Protein AF-0000000070378468 (afdb_homodimer)

Sequence (344 aa):
MINTALKLGSIEIPQQMIFWTKSNICAIIPCVQLVPGHVLIIPKRNVSYFNDLELQEVFDIGLLTRFLTKGLEKFYTATSSTVYIHNYNPNDSESLQQVYVHIIPRKPADFQNNDDIYKKLEEYDAEFTKKFKWGFTQANSSLNGVLEIEANECKKYATFLETFQREEAEKSMINTALKLGSIEIPQQMIFWTKSNICAIIPCVQLVPGHVLIIPKRNVSYFNDLELQEVFDIGLLTRFLTKGLEKFYTATSSTVYIHNYNPNDSESLQQVYVHIIPRKPADFQNNDDIYKKLEEYDAEFTKKFKWGFTQANSSLNGVLEIEANECKKYATFLETFQREEAEKS

Solvent-accessible surface area (backbone atoms only — not comparable to full-atom values): 18436 Å² total; per-residue (Å²): 124,90,77,73,68,45,46,61,38,92,42,75,52,60,67,41,32,48,42,44,80,54,102,53,37,32,30,30,56,54,97,65,56,93,43,82,74,27,31,35,41,35,45,57,64,86,38,37,40,65,61,70,53,49,73,66,44,38,43,51,49,38,52,48,49,32,51,47,54,50,51,45,17,62,74,67,68,28,77,35,51,49,39,38,44,44,42,30,40,89,89,39,92,54,43,44,57,25,30,35,32,41,41,33,42,34,47,92,76,72,40,97,47,76,62,51,56,42,50,49,59,71,44,35,45,47,51,40,53,53,51,44,45,63,54,66,66,41,89,53,83,56,34,62,57,52,43,48,53,40,29,51,52,24,49,53,51,34,53,50,48,54,52,50,51,54,54,52,62,72,73,107,126,89,78,72,69,45,46,61,37,94,42,73,52,60,67,40,33,48,44,44,76,54,100,51,36,33,31,30,55,53,96,66,56,92,42,83,74,27,30,35,40,34,44,58,63,86,39,37,38,65,62,70,53,51,72,66,44,40,42,51,49,38,52,48,48,32,50,46,54,49,50,46,16,62,74,67,67,28,77,35,51,48,39,39,46,44,42,29,40,91,90,38,93,54,45,44,56,24,30,36,32,41,41,33,40,32,47,90,76,74,39,96,48,75,64,50,56,43,52,49,59,71,44,36,44,48,51,39,52,51,51,43,45,61,53,65,64,41,89,53,83,58,34,60,56,52,43,47,53,40,31,51,52,23,49,53,51,35,54,51,49,53,54,48,51,53,54,53,60,71,74,108

Foldseek 3Di:
DCPDFADFFPDGDDPLQWQDDDDFKTKGNAPDALFPLKIKIFGSDFAQDPVPDDPVRVVVQVVVLVLSQVLSCVVVVAPGWDKDWDGADPVDPLGTRGIMIIIGGHHPPRDVDPCVVVVCVVCVSVVRVVSCCVQAVDPDPCNVVVSVVSNVVSNVSNVSSVVVVVVVVVVD/DCPDFADFFPDGDDPLQWQDDDDFKTKGNAPDALFPLKIKIFGSDFAQAPVPDDPVRVVVQVVVLVLSQVLSCVVVVAPGWDKDWDGADPVDPLGTRGIMIIIGGHHPPRDVDPCVVVVCVVCVSVVRVVSCCVQAVPPPPCNVVVSVVSNVVSNVSNVSSVVVVVVVVVVD

pLDDT: mean 89.04, std 12.01, range [30.25, 98.62]

Nearest PDB structures (foldseek):
  7p8p-assembly1_D  TM=8.901E-01  e=1.166E-11  Homo sapiens
  2fit-assembly1_A-2  TM=7.933E-01  e=9.289E-11  Homo sapiens
  6fit-assembly1_A-2  TM=8.161E-01  e=2.321E-10  Homo sapiens
  3fit-assembly1_A-2  TM=7.868E-01  e=2.467E-10  Homo sapiens
  1fit-assembly1_A  TM=7.816E-01  e=2.963E-10  Homo sapiens

Radius of gyration: 20.53 Å; Cα contacts (8 Å, |Δi|>4): 546; chains: 2; bounding box: 44×68×53 Å

Secondary structure (DSSP, 8-state):
------EETTEEPPGGGEEEEETTEEEE--S--SSTT-EEEEESS--S-GGGS-HHHHHHHHHHHHHHHHHHHHHHT-SEEEEEEE---TT-TTS-SS-EEEEEEE-TTSSSSTTHHHHHHHTHHHHHHHHHIIIIISS-TTHHHHHHHHHHHHHHHHHHHHHHHHHHHHH-/------EETTEEPPGGGEEEEETTEEEE--S--SSTT-EEEEESS--S-GGGS-HHHHHHHHHHHHHHHHHHHHHHT-SEEEEEEE---TT-TTS-SS-EEEEEEE-TTSSSSTTHHHHHHHTHHHHHHHHHIIIIIS--TTHHHHHHHHHHHHHHHHHHHHHHHHHHHHH-

Organism: Tetrahymena thermophila (strain SB210) (NCBI:txid312017)

Structure (mmCIF, N/CA/C/O backbone):
data_AF-0000000070378468-model_v1
#
loop_
_entity.id
_entity.type
_entity.pd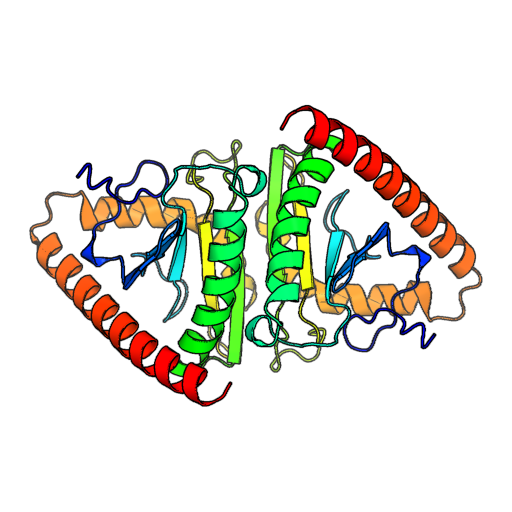bx_description
1 polymer "Bis(5'-adenosyl)-triphosphatase"
#
loop_
_atom_site.group_PDB
_atom_site.id
_atom_site.type_symbol
_atom_site.label_atom_id
_atom_site.label_alt_id
_atom_site.label_comp_id
_atom_site.label_asym_id
_atom_site.label_entity_id
_atom_site.label_seq_id
_atom_site.pdbx_PDB_ins_code
_atom_site.Cartn_x
_atom_site.Cartn_y
_atom_site.Cartn_z
_atom_site.occupancy
_atom_site.B_iso_or_equiv
_atom_site.auth_seq_id
_atom_site.auth_comp_id
_atom_site.auth_asym_id
_atom_site.auth_atom_id
_atom_site.pdbx_PDB_model_num
ATOM 1 N N . MET A 1 1 ? 3.82 -17.078 -29.812 1 30.36 1 MET A N 1
ATOM 2 C CA . MET A 1 1 ? 3.381 -16.016 -28.922 1 30.36 1 MET A CA 1
ATOM 3 C C . MET A 1 1 ? 4.039 -16.141 -27.562 1 30.36 1 MET A C 1
ATOM 5 O O . MET A 1 1 ? 3.904 -17.172 -26.891 1 30.36 1 MET A O 1
ATOM 9 N N . ILE A 1 2 ? 5.168 -15.719 -27.297 1 40.78 2 ILE A N 1
ATOM 10 C CA . ILE A 1 2 ? 6.059 -16.141 -26.234 1 40.78 2 ILE A CA 1
ATOM 11 C C . ILE A 1 2 ? 5.336 -16.047 -24.891 1 40.78 2 ILE A C 1
ATOM 13 O O . ILE A 1 2 ? 4.91 -14.961 -24.484 1 40.78 2 ILE A O 1
ATOM 17 N N . ASN A 1 3 ? 4.391 -16.906 -24.484 1 46.88 3 ASN A N 1
ATOM 18 C CA . ASN A 1 3 ? 3.494 -17.125 -23.359 1 46.88 3 ASN A CA 1
ATOM 19 C C . ASN A 1 3 ? 4.23 -17.016 -22.031 1 46.88 3 ASN A C 1
ATOM 21 O O . ASN A 1 3 ? 4.824 -17.984 -21.562 1 46.88 3 ASN A O 1
ATOM 25 N N . THR A 1 4 ? 4.926 -15.852 -21.766 1 63.03 4 THR A N 1
ATOM 26 C CA . THR A 1 4 ? 5.82 -15.836 -20.609 1 63.03 4 THR A CA 1
ATOM 27 C C . THR A 1 4 ? 5.031 -15.992 -19.312 1 63.03 4 THR A C 1
ATOM 29 O O . THR A 1 4 ? 4.02 -15.312 -19.109 1 63.03 4 THR A O 1
ATOM 32 N N . ALA A 1 5 ? 5.234 -17.109 -18.734 1 85 5 ALA A N 1
ATOM 33 C CA . ALA A 1 5 ? 4.668 -17.484 -17.438 1 85 5 ALA A CA 1
ATOM 34 C C . ALA A 1 5 ? 4.844 -16.359 -16.422 1 85 5 ALA A C 1
ATOM 36 O O . ALA A 1 5 ? 5.852 -15.648 -16.438 1 85 5 ALA A O 1
ATOM 37 N N . LEU A 1 6 ? 3.799 -16.016 -15.773 1 94.81 6 LEU A N 1
ATOM 38 C CA . LEU A 1 6 ? 3.9 -15.039 -14.695 1 94.81 6 LEU A CA 1
ATOM 39 C C . LEU A 1 6 ? 4.879 -15.516 -13.625 1 94.81 6 LEU A C 1
ATOM 41 O O . LEU A 1 6 ? 4.844 -16.688 -13.219 1 94.81 6 LEU A O 1
ATOM 45 N N . LYS A 1 7 ? 5.73 -14.609 -13.297 1 95.81 7 LYS A N 1
ATOM 46 C CA . LYS A 1 7 ? 6.699 -14.961 -12.266 1 95.81 7 LYS A CA 1
ATOM 47 C C . LYS A 1 7 ? 6.551 -14.07 -11.039 1 95.81 7 LYS A C 1
ATOM 49 O O . LYS A 1 7 ? 6.285 -12.875 -11.164 1 95.81 7 LYS A O 1
ATOM 54 N N . LEU A 1 8 ? 6.707 -14.602 -9.875 1 96.94 8 LEU A N 1
ATOM 55 C CA . LEU A 1 8 ? 6.898 -13.922 -8.602 1 96.94 8 LEU A CA 1
ATOM 56 C C . LEU A 1 8 ? 8.281 -14.211 -8.031 1 96.94 8 LEU A C 1
ATOM 58 O O . LEU A 1 8 ? 8.484 -15.227 -7.359 1 96.94 8 LEU A O 1
ATOM 62 N N . GLY A 1 9 ? 9.133 -13.25 -8.289 1 95.12 9 GLY A N 1
ATOM 63 C CA . GLY A 1 9 ? 10.539 -13.586 -8.109 1 95.12 9 GLY A CA 1
ATOM 64 C C . GLY A 1 9 ? 11.016 -14.664 -9.062 1 95.12 9 GLY A C 1
ATOM 65 O O . GLY A 1 9 ? 10.852 -14.555 -10.273 1 95.12 9 GLY A O 1
ATOM 66 N N . SER A 1 10 ? 11.586 -15.758 -8.508 1 93.25 10 SER A N 1
ATOM 67 C CA . SER A 1 10 ? 12.078 -16.875 -9.32 1 93.25 10 SER A CA 1
ATOM 68 C C . SER A 1 10 ? 11.016 -17.953 -9.484 1 93.25 10 SER A C 1
ATOM 70 O O . SER A 1 10 ? 11.242 -18.953 -10.148 1 93.25 10 SER A O 1
ATOM 72 N N . ILE A 1 11 ? 9.852 -17.719 -8.953 1 94.38 11 ILE A N 1
ATOM 73 C CA . ILE A 1 11 ? 8.797 -18.719 -8.953 1 94.38 11 ILE A CA 1
ATOM 74 C C . ILE A 1 11 ? 7.867 -18.5 -10.141 1 94.38 11 ILE A C 1
ATOM 76 O O . ILE A 1 11 ? 7.344 -17.406 -10.328 1 94.38 11 ILE A O 1
ATOM 80 N N . GLU A 1 12 ? 7.68 -19.5 -10.836 1 94.06 12 GLU A N 1
ATOM 81 C CA . GLU A 1 12 ? 6.684 -19.453 -11.898 1 94.06 12 GLU A CA 1
ATOM 82 C C . GLU A 1 12 ? 5.285 -19.75 -11.359 1 94.06 12 GLU A C 1
ATOM 84 O O . GLU A 1 12 ? 5.047 -20.812 -10.789 1 94.06 12 GLU A O 1
ATOM 89 N N . ILE A 1 13 ? 4.391 -18.859 -11.562 1 94.62 13 ILE A N 1
ATOM 90 C CA . ILE A 1 13 ? 3.045 -18.953 -11.008 1 94.62 13 ILE A CA 1
ATOM 91 C C . ILE A 1 13 ? 2.156 -19.75 -11.969 1 94.62 13 ILE A C 1
ATOM 93 O O . ILE A 1 13 ? 2.018 -19.391 -13.141 1 94.62 13 ILE A O 1
ATOM 97 N N . PRO A 1 14 ? 1.559 -20.828 -11.508 1 92.06 14 PRO A N 1
ATOM 98 C CA . PRO A 1 14 ? 0.633 -21.578 -12.352 1 92.06 14 PRO A CA 1
ATOM 99 C C . PRO A 1 14 ? -0.556 -20.75 -12.82 1 92.06 14 PRO A C 1
ATOM 101 O O . PRO A 1 14 ? -1.062 -19.906 -12.07 1 92.06 14 PRO A O 1
ATOM 104 N N . GLN A 1 15 ? -0.988 -21.062 -13.984 1 92.25 15 GLN A N 1
ATOM 105 C CA . GLN A 1 15 ? -2.109 -20.328 -14.57 1 92.25 15 GLN A CA 1
ATOM 106 C C . GLN A 1 15 ? -3.363 -20.469 -13.711 1 92.25 15 GLN A C 1
ATOM 108 O O . GLN A 1 15 ? -4.172 -19.547 -13.641 1 92.25 15 GLN A O 1
ATOM 113 N N . GLN A 1 16 ? -3.523 -21.562 -13.047 1 91.44 16 GLN A N 1
ATOM 114 C CA . GLN A 1 16 ? -4.699 -21.875 -12.242 1 91.44 16 GLN A CA 1
ATOM 115 C C . GLN A 1 16 ? -4.828 -20.922 -11.062 1 91.44 16 GLN A C 1
ATOM 117 O O . GLN A 1 16 ? -5.887 -20.828 -10.445 1 91.44 16 GLN A O 1
ATOM 122 N N . MET A 1 17 ? -3.756 -20.203 -10.75 1 94.12 17 MET A N 1
ATOM 123 C CA . MET A 1 17 ? -3.768 -19.281 -9.625 1 94.12 17 MET A CA 1
ATOM 124 C C . MET A 1 17 ? -4.09 -17.859 -10.086 1 94.12 17 MET A C 1
ATOM 126 O O . MET A 1 17 ? -4.238 -16.953 -9.273 1 94.12 17 MET A O 1
ATOM 130 N N . ILE A 1 18 ? -4.203 -17.672 -11.391 1 96.19 18 ILE A N 1
ATOM 131 C CA . ILE A 1 18 ? -4.402 -16.344 -11.969 1 96.19 18 ILE A CA 1
ATOM 132 C C . ILE A 1 18 ? -5.883 -16.141 -12.289 1 96.19 18 ILE A C 1
ATOM 134 O O . ILE A 1 18 ? -6.469 -16.906 -13.062 1 96.19 18 ILE A O 1
ATOM 138 N N . PHE A 1 19 ? -6.484 -15.102 -11.734 1 96.5 19 PHE A N 1
ATOM 139 C CA . PHE A 1 19 ? -7.906 -14.906 -11.992 1 96.5 19 PHE A CA 1
ATOM 140 C C . PHE A 1 19 ? -8.141 -13.625 -12.781 1 96.5 19 PHE A C 1
ATOM 142 O O . PHE A 1 19 ? -9.258 -13.352 -13.211 1 96.5 19 PHE A O 1
ATOM 149 N N . TRP A 1 20 ? -7.133 -12.82 -12.961 1 94.75 20 TRP A N 1
ATOM 150 C CA . TRP A 1 20 ? -7.219 -11.57 -13.703 1 94.75 20 TRP A CA 1
ATOM 151 C C . TRP A 1 20 ? -5.922 -11.289 -14.453 1 94.75 20 TRP A C 1
ATOM 153 O O . TRP A 1 20 ? -4.832 -11.391 -13.883 1 94.75 20 TRP A O 1
ATOM 163 N N . THR A 1 21 ? -6.004 -11.016 -15.711 1 93.12 21 THR A N 1
ATOM 164 C CA . THR A 1 21 ? -4.863 -10.641 -16.531 1 93.12 21 THR A CA 1
ATOM 165 C C . THR A 1 21 ? -5.238 -9.508 -17.484 1 93.12 21 THR A C 1
ATOM 167 O O . THR A 1 21 ? -6.199 -9.625 -18.25 1 93.12 21 THR A O 1
ATOM 170 N N . LYS A 1 22 ? -4.535 -8.383 -17.266 1 84.88 22 LYS A N 1
ATOM 171 C CA . LYS A 1 22 ? -4.723 -7.281 -18.203 1 84.88 22 LYS A CA 1
ATOM 172 C C . LYS A 1 22 ? -3.396 -6.59 -18.5 1 84.88 22 LYS A C 1
ATOM 174 O O . LYS A 1 22 ? -2.709 -6.125 -17.594 1 84.88 22 LYS A O 1
ATOM 179 N N . SER A 1 23 ? -3.125 -6.379 -19.766 1 87.44 23 SER A N 1
ATOM 180 C CA . SER A 1 23 ? -2.01 -5.668 -20.391 1 87.44 23 SER A CA 1
ATOM 181 C C . SER A 1 23 ? -0.716 -5.891 -19.609 1 87.44 23 SER A C 1
ATOM 183 O O . SER A 1 23 ? 0.098 -6.738 -19.984 1 87.44 23 SER A O 1
ATOM 185 N N . ASN A 1 24 ? -0.496 -5.176 -18.375 1 95.12 24 ASN A N 1
ATOM 186 C CA . ASN A 1 24 ? 0.841 -5.152 -17.797 1 95.12 24 ASN A CA 1
A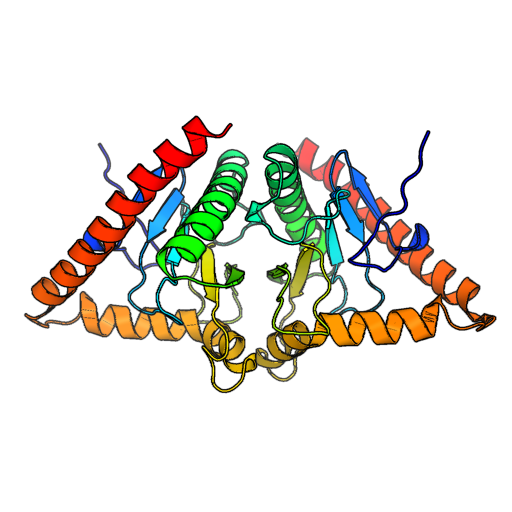TOM 187 C C . ASN A 1 24 ? 0.871 -5.84 -16.438 1 95.12 24 ASN A C 1
ATOM 189 O O . ASN A 1 24 ? 1.938 -6.016 -15.844 1 95.12 24 ASN A O 1
ATOM 193 N N . ILE A 1 25 ? -0.34 -6.328 -15.914 1 97.19 25 ILE A N 1
ATOM 194 C CA . ILE A 1 25 ? -0.369 -6.863 -14.555 1 97.19 25 ILE A CA 1
ATOM 195 C C . ILE A 1 25 ? -1.284 -8.086 -14.5 1 97.19 25 ILE A C 1
ATOM 197 O O . ILE A 1 25 ? -2.1 -8.297 -15.406 1 97.19 25 ILE A O 1
ATOM 201 N N . CYS A 1 26 ? -1.125 -8.898 -13.5 1 97.88 26 CYS A N 1
ATOM 202 C CA . CYS A 1 26 ? -1.981 -10.031 -13.172 1 97.88 26 CYS A CA 1
ATOM 203 C C . CYS A 1 26 ? -2.402 -9.984 -11.703 1 97.88 26 CYS A C 1
ATOM 205 O O . CYS A 1 26 ? -1.763 -9.32 -10.891 1 97.88 26 CYS A O 1
ATOM 207 N N . ALA A 1 27 ? -3.525 -10.617 -11.438 1 98.12 27 ALA A N 1
ATOM 208 C CA . ALA A 1 27 ? -3.945 -10.859 -10.062 1 98.12 27 ALA A CA 1
ATOM 209 C C . ALA A 1 27 ? -4.102 -12.352 -9.789 1 98.12 27 ALA A C 1
ATOM 211 O O . ALA A 1 27 ? -4.617 -13.086 -10.633 1 98.12 27 ALA A O 1
ATOM 212 N N . ILE A 1 28 ? -3.584 -12.734 -8.617 1 97.81 28 ILE A N 1
ATOM 213 C CA . ILE A 1 28 ? -3.615 -14.164 -8.312 1 97.81 28 ILE A CA 1
ATOM 214 C C . ILE A 1 28 ? -4.242 -14.383 -6.934 1 97.81 28 ILE A C 1
ATOM 216 O O . ILE A 1 28 ? -4.258 -13.477 -6.102 1 97.81 28 ILE A O 1
ATOM 220 N N . ILE A 1 29 ? -4.809 -15.531 -6.754 1 96.88 29 ILE A N 1
ATOM 221 C CA . ILE A 1 29 ? -5.055 -16.078 -5.422 1 96.88 29 ILE A CA 1
ATOM 222 C C . ILE A 1 29 ? -3.838 -16.875 -4.961 1 96.88 29 ILE A C 1
ATOM 224 O O . ILE A 1 29 ? -3.594 -17.984 -5.453 1 96.88 29 ILE A O 1
ATOM 228 N N . PRO A 1 30 ? -3.102 -16.328 -4.051 1 96.19 30 PRO A N 1
ATOM 229 C CA . PRO A 1 30 ? -1.866 -17.016 -3.666 1 96.19 30 PRO A CA 1
ATOM 230 C C . PRO A 1 30 ? -2.123 -18.25 -2.801 1 96.19 30 PRO A C 1
ATOM 232 O O . PRO A 1 30 ? -3.18 -18.359 -2.174 1 96.19 30 PRO A O 1
ATOM 235 N N . CYS A 1 31 ? -1.173 -19.141 -2.77 1 92.69 31 CYS A N 1
ATOM 236 C CA . CYS A 1 31 ? -1.291 -20.359 -1.977 1 92.69 31 CYS A CA 1
ATOM 237 C C . CYS A 1 31 ? -1.243 -20.047 -0.486 1 92.69 31 CYS A C 1
ATOM 239 O O . CYS A 1 31 ? -1.582 -20.891 0.343 1 92.69 31 CYS A O 1
ATOM 241 N N . VAL A 1 32 ? -0.768 -18.875 -0.135 1 94.81 32 VAL A N 1
ATOM 242 C CA . VAL A 1 32 ? -0.796 -18.391 1.239 1 94.81 32 VAL A CA 1
ATOM 243 C C . VAL A 1 32 ? -1.745 -17.203 1.346 1 94.81 32 VAL A C 1
ATOM 245 O O . VAL A 1 32 ? -1.476 -16.141 0.792 1 94.81 32 VAL A O 1
ATOM 248 N N . GLN A 1 33 ? -2.77 -17.422 2.049 1 95.25 33 GLN A N 1
ATOM 249 C CA . GLN A 1 33 ? -3.736 -16.359 2.293 1 95.25 33 GLN A CA 1
ATOM 250 C C . GLN A 1 33 ? -3.781 -15.984 3.773 1 95.25 33 GLN A C 1
ATOM 252 O O . GLN A 1 33 ? -3.965 -16.844 4.629 1 95.25 33 GLN A O 1
ATOM 257 N N . LEU A 1 34 ? -3.635 -14.727 4.039 1 94.5 34 LEU A N 1
ATOM 258 C CA . LEU A 1 34 ? -3.682 -14.266 5.422 1 94.5 34 LEU A CA 1
ATOM 259 C C . LEU A 1 34 ? -5.109 -14.297 5.957 1 94.5 34 LEU A C 1
ATOM 261 O O . LEU A 1 34 ? -5.332 -14.578 7.137 1 94.5 34 LEU A O 1
ATOM 265 N N . VAL A 1 35 ? -6.086 -13.93 5.137 1 94 35 VAL A N 1
ATOM 266 C CA . VAL A 1 35 ? -7.527 -14.023 5.367 1 94 35 VAL A CA 1
ATOM 267 C C . VAL A 1 35 ? -8.227 -14.445 4.078 1 94 35 VAL A C 1
ATOM 269 O O . VAL A 1 35 ? -7.652 -14.359 2.992 1 94 35 VAL A O 1
ATOM 272 N N . PRO A 1 36 ? -9.453 -14.961 4.277 1 93 36 PRO A N 1
ATOM 273 C CA . PRO A 1 36 ? -10.203 -15.219 3.045 1 93 36 PRO A CA 1
ATOM 274 C C . PRO A 1 36 ? -10.312 -13.992 2.146 1 93 36 PRO A C 1
ATOM 276 O O . PRO A 1 36 ? -10.633 -12.898 2.625 1 93 36 PRO A O 1
ATOM 279 N N . GLY A 1 37 ? -9.922 -14.156 0.866 1 95.44 37 GLY A N 1
ATOM 280 C CA . GLY A 1 37 ? -10.039 -13.07 -0.092 1 95.44 37 GLY A CA 1
ATOM 281 C C . GLY A 1 37 ? -8.734 -12.344 -0.339 1 95.44 37 GLY A C 1
ATOM 282 O O . GLY A 1 37 ? -8.656 -11.477 -1.209 1 95.44 37 GLY A O 1
ATOM 283 N N . HIS A 1 38 ? -7.66 -12.695 0.387 1 97.44 38 HIS A N 1
ATOM 284 C CA . HIS A 1 38 ? -6.344 -12.109 0.161 1 97.44 38 HIS A CA 1
ATOM 285 C C . HIS A 1 38 ? -5.832 -12.422 -1.241 1 97.44 38 HIS A C 1
ATOM 287 O O . HIS A 1 38 ? -5.754 -13.594 -1.631 1 97.44 38 HIS A O 1
ATOM 293 N N . VAL A 1 39 ? -5.539 -11.414 -2.006 1 98.31 39 VAL A N 1
ATOM 294 C CA . VAL A 1 39 ? -5.02 -11.609 -3.355 1 98.31 39 VAL A CA 1
ATOM 295 C C . VAL A 1 39 ? -3.748 -10.781 -3.543 1 98.31 39 VAL A C 1
ATOM 297 O O . VAL A 1 39 ? -3.443 -9.906 -2.729 1 98.31 39 VAL A O 1
ATOM 300 N N . LEU A 1 40 ? -2.992 -11.086 -4.586 1 98.62 40 LEU A N 1
ATOM 301 C CA . LEU A 1 40 ? -1.805 -10.336 -4.973 1 98.62 40 LEU A CA 1
ATOM 302 C C . LEU A 1 40 ? -1.96 -9.758 -6.379 1 98.62 40 LEU A C 1
ATOM 304 O O . LEU A 1 40 ? -2.482 -10.43 -7.273 1 98.62 40 LEU A O 1
ATOM 308 N N . ILE A 1 41 ? -1.576 -8.539 -6.566 1 98.56 41 ILE A N 1
ATOM 309 C CA . ILE A 1 41 ? -1.369 -7.973 -7.895 1 98.56 41 ILE A CA 1
ATOM 310 C C . ILE A 1 41 ? 0.115 -8.031 -8.258 1 98.56 41 ILE A C 1
ATOM 312 O O . ILE A 1 41 ? 0.965 -7.602 -7.469 1 98.56 41 ILE A O 1
ATOM 316 N N . ILE A 1 42 ? 0.417 -8.539 -9.461 1 98.25 42 ILE A N 1
ATOM 317 C CA . ILE A 1 42 ? 1.799 -8.75 -9.867 1 98.25 42 ILE A CA 1
ATOM 318 C C . ILE A 1 42 ? 2.018 -8.172 -11.266 1 98.25 42 ILE A C 1
ATOM 320 O O . ILE A 1 42 ? 1.346 -8.57 -12.219 1 98.25 42 ILE A O 1
ATOM 324 N N . PRO A 1 43 ? 2.994 -7.223 -11.398 1 97.94 43 PRO A N 1
ATOM 325 C CA . PRO A 1 43 ? 3.385 -6.848 -12.758 1 97.94 43 PRO A CA 1
ATOM 326 C C . PRO A 1 43 ? 3.936 -8.023 -13.562 1 97.94 43 PRO A C 1
ATOM 328 O O . PRO A 1 43 ? 4.645 -8.875 -13.008 1 97.94 43 PRO A O 1
ATOM 331 N N . LYS A 1 44 ? 3.633 -8.062 -14.836 1 97 44 LYS A N 1
ATOM 332 C CA . LYS A 1 44 ? 4.148 -9.125 -15.695 1 97 44 LYS A CA 1
ATOM 333 C C . LYS A 1 44 ? 5.664 -9.031 -15.836 1 97 44 LYS A C 1
ATOM 335 O O . LYS A 1 44 ? 6.352 -10.055 -15.891 1 97 44 LYS A O 1
ATOM 340 N N . ARG A 1 45 ? 6.105 -7.793 -15.938 1 95.69 45 ARG A N 1
ATOM 341 C CA . ARG A 1 45 ? 7.551 -7.602 -15.953 1 95.69 45 ARG A CA 1
ATOM 342 C C . ARG A 1 45 ? 8.156 -7.875 -14.578 1 95.69 45 ARG A C 1
ATOM 344 O O . ARG A 1 45 ? 7.594 -7.473 -13.555 1 95.69 45 ARG A O 1
ATOM 351 N N . ASN A 1 46 ? 9.258 -8.539 -14.594 1 94.88 46 ASN A N 1
ATOM 352 C CA . ASN A 1 46 ? 9.977 -8.781 -13.344 1 94.88 46 ASN A CA 1
ATOM 353 C C . ASN A 1 46 ? 10.75 -7.547 -12.891 1 94.88 46 ASN A C 1
ATOM 355 O O . ASN A 1 46 ? 11.852 -7.281 -13.375 1 94.88 46 ASN A O 1
ATOM 359 N N . VAL A 1 47 ? 10.203 -6.844 -12.023 1 96.19 47 VAL A N 1
ATOM 360 C CA . VAL A 1 47 ? 10.812 -5.633 -11.477 1 96.19 47 VAL A CA 1
ATOM 361 C C . VAL A 1 47 ? 10.805 -5.703 -9.945 1 96.19 47 VAL A C 1
ATOM 363 O O . VAL A 1 47 ? 9.828 -6.137 -9.344 1 96.19 47 VAL A O 1
ATOM 366 N N . SER A 1 48 ? 11.836 -5.238 -9.352 1 95.94 48 SER A N 1
ATOM 367 C CA . SER A 1 48 ? 12.062 -5.465 -7.926 1 95.94 48 SER A CA 1
ATOM 368 C C . SER A 1 48 ? 11.5 -4.324 -7.086 1 95.94 48 SER A C 1
ATOM 370 O O . SER A 1 48 ? 11.227 -4.496 -5.898 1 95.94 48 SER A O 1
ATOM 372 N N . TYR A 1 49 ? 11.359 -3.102 -7.75 1 94.56 49 TYR A N 1
ATOM 373 C CA . TYR A 1 49 ? 11.016 -1.911 -6.977 1 94.56 49 TYR A CA 1
ATOM 374 C C . TYR A 1 49 ? 9.883 -1.138 -7.641 1 94.56 49 TYR A C 1
ATOM 376 O O . TYR A 1 49 ? 9.82 -1.049 -8.867 1 94.56 49 TYR A O 1
ATOM 384 N N . PHE A 1 50 ? 9.102 -0.625 -6.801 1 95.44 50 PHE A N 1
ATOM 385 C CA . PHE A 1 50 ? 7.977 0.163 -7.293 1 95.44 50 PHE A CA 1
ATOM 386 C C . PHE A 1 50 ? 8.461 1.291 -8.195 1 95.44 50 PHE A C 1
ATOM 388 O O . PHE A 1 50 ? 7.809 1.622 -9.188 1 95.44 50 PHE A O 1
ATOM 395 N N . ASN A 1 51 ? 9.602 1.853 -7.867 1 93.19 51 ASN A N 1
ATOM 396 C CA . ASN A 1 51 ? 10.117 2.99 -8.617 1 93.19 51 ASN A CA 1
ATOM 397 C C . ASN A 1 51 ? 10.672 2.561 -9.977 1 93.19 51 ASN A C 1
ATOM 399 O O . ASN A 1 51 ? 10.969 3.402 -10.82 1 93.19 51 ASN A O 1
ATOM 403 N N . ASP A 1 52 ? 10.727 1.298 -10.266 1 94.56 52 ASP A N 1
ATOM 404 C CA . ASP A 1 52 ? 11.172 0.786 -11.562 1 94.56 52 ASP A CA 1
ATOM 405 C C . ASP A 1 52 ? 9.984 0.523 -12.484 1 94.56 52 ASP A C 1
ATOM 407 O O . ASP A 1 52 ? 10.164 0.203 -13.664 1 94.56 52 ASP A O 1
ATOM 411 N N . LEU A 1 53 ? 8.773 0.7 -11.945 1 96.38 53 LEU A N 1
ATOM 412 C CA . LEU A 1 53 ? 7.582 0.448 -12.742 1 96.38 53 LEU A CA 1
ATOM 413 C C . LEU A 1 53 ? 7.426 1.507 -13.828 1 96.38 53 LEU A C 1
ATOM 415 O O . LEU A 1 53 ? 7.699 2.686 -13.602 1 96.38 53 LEU A O 1
ATOM 419 N N . GLU A 1 54 ? 6.945 1.056 -14.953 1 95.69 54 GLU A N 1
ATOM 420 C CA . GLU A 1 54 ? 6.551 1.999 -15.992 1 95.69 54 GLU A CA 1
ATOM 421 C C . GLU A 1 54 ? 5.238 2.693 -15.641 1 95.69 54 GLU A C 1
ATOM 423 O O . GLU A 1 54 ? 4.449 2.176 -14.844 1 95.69 54 GLU A O 1
ATOM 428 N N . LEU A 1 55 ? 5.062 3.826 -16.281 1 94.25 55 LEU A N 1
ATOM 429 C CA . LEU A 1 55 ? 3.891 4.637 -15.977 1 94.25 55 LEU A CA 1
ATOM 430 C C . LEU A 1 55 ? 2.609 3.832 -16.172 1 94.25 55 LEU A C 1
ATOM 432 O O . LEU A 1 55 ? 1.694 3.9 -15.352 1 94.25 55 LEU A O 1
ATOM 436 N N . GLN A 1 56 ? 2.588 3.096 -17.172 1 95.75 56 GLN A N 1
ATOM 437 C CA . GLN A 1 56 ? 1.387 2.316 -17.453 1 95.75 56 GLN A CA 1
ATOM 438 C C . GLN A 1 56 ? 1.166 1.249 -16.375 1 95.75 56 GLN A C 1
ATOM 440 O O . GLN A 1 56 ? 0.026 0.952 -16.016 1 95.75 56 GLN A O 1
ATOM 445 N N . GLU A 1 57 ? 2.203 0.616 -15.867 1 96.88 57 GLU A N 1
ATOM 446 C CA . GLU A 1 57 ? 2.1 -0.368 -14.797 1 96.88 57 GLU A CA 1
ATOM 447 C C . GLU A 1 57 ? 1.566 0.267 -13.516 1 96.88 57 GLU A C 1
ATOM 449 O O . GLU A 1 57 ? 0.715 -0.312 -12.836 1 96.88 57 GLU A O 1
ATOM 454 N N . VAL A 1 58 ? 2.074 1.46 -13.242 1 96.38 58 VAL A N 1
ATOM 455 C CA . VAL A 1 58 ? 1.631 2.189 -12.055 1 96.38 58 VAL A CA 1
ATOM 456 C C . VAL A 1 58 ? 0.132 2.467 -12.148 1 96.38 58 VAL A C 1
ATOM 458 O O . VAL A 1 58 ? -0.61 2.238 -11.195 1 96.38 58 VAL A O 1
ATOM 461 N N . PHE A 1 59 ? -0.263 2.881 -13.266 1 94.75 59 PHE A N 1
ATOM 462 C CA . PHE A 1 59 ? -1.671 3.188 -13.484 1 94.75 59 PHE A CA 1
ATOM 463 C C . PHE A 1 59 ? -2.523 1.931 -13.367 1 94.75 59 PHE A C 1
ATOM 465 O O . PHE A 1 59 ? -3.566 1.94 -12.711 1 94.75 59 PHE A O 1
ATOM 472 N N . ASP A 1 60 ? -2.055 0.866 -14.031 1 96.5 60 ASP A N 1
ATOM 473 C CA . ASP A 1 60 ? -2.789 -0.395 -14 1 96.5 60 ASP A CA 1
ATOM 474 C C . ASP A 1 60 ? -2.918 -0.918 -12.57 1 96.5 60 ASP A C 1
ATOM 476 O O . ASP A 1 60 ? -3.979 -1.404 -12.172 1 96.5 60 ASP A O 1
ATOM 480 N N . ILE A 1 61 ? -1.873 -0.781 -11.805 1 97.19 61 ILE A N 1
ATOM 481 C CA . ILE A 1 61 ? -1.875 -1.257 -10.422 1 97.19 61 ILE A CA 1
ATOM 482 C C . ILE A 1 61 ? -2.871 -0.443 -9.602 1 97.19 61 ILE A C 1
ATOM 484 O O . ILE A 1 61 ? -3.67 -1.006 -8.852 1 97.19 61 ILE A O 1
ATOM 488 N N . GLY A 1 62 ? -2.812 0.874 -9.742 1 96.62 62 GLY A N 1
ATOM 489 C CA . GLY A 1 62 ? -3.738 1.725 -9.016 1 96.62 62 GLY A CA 1
ATOM 490 C C . GLY A 1 62 ? -5.195 1.42 -9.32 1 96.62 62 GLY A C 1
ATOM 491 O O . GLY A 1 62 ? -6.012 1.291 -8.406 1 96.62 62 GLY A O 1
ATOM 492 N N . LEU A 1 63 ? -5.492 1.264 -10.602 1 95.62 63 LEU A N 1
ATOM 493 C CA . LEU A 1 63 ? -6.867 1.027 -11.023 1 95.62 63 LEU A CA 1
ATOM 494 C C . LEU A 1 63 ? -7.352 -0.342 -10.562 1 95.62 63 LEU A C 1
ATOM 496 O O . LEU A 1 63 ? -8.484 -0.478 -10.094 1 95.62 63 LEU A O 1
ATOM 500 N N . LEU A 1 64 ? -6.531 -1.317 -10.727 1 96.44 64 LEU A N 1
ATOM 501 C CA . LEU A 1 64 ? -6.93 -2.66 -10.32 1 96.44 64 LEU A CA 1
ATOM 502 C C . LEU A 1 64 ? -7.086 -2.744 -8.805 1 96.44 64 LEU A C 1
ATOM 504 O O . LEU A 1 64 ? -7.98 -3.426 -8.305 1 96.44 64 LEU A O 1
ATOM 508 N N . THR A 1 65 ? -6.172 -2.066 -8.07 1 97.31 65 THR A N 1
ATOM 509 C CA . THR A 1 65 ? -6.293 -2.018 -6.617 1 97.31 65 THR A CA 1
ATOM 510 C C . THR A 1 65 ? -7.641 -1.426 -6.207 1 97.31 65 THR A C 1
ATOM 512 O O . THR A 1 65 ? -8.344 -1.991 -5.367 1 97.31 65 THR A O 1
ATOM 515 N N . ARG A 1 66 ? -8 -0.329 -6.816 1 96.25 66 ARG A N 1
ATOM 516 C CA . ARG A 1 66 ? -9.281 0.315 -6.539 1 96.25 66 ARG A CA 1
ATOM 517 C C . ARG A 1 66 ? -10.438 -0.632 -6.816 1 96.25 66 ARG A C 1
ATOM 519 O O . ARG A 1 66 ? -11.344 -0.775 -5.988 1 96.25 66 ARG A O 1
ATOM 526 N N . PHE A 1 67 ? -10.375 -1.264 -7.93 1 95.25 67 PHE A N 1
ATOM 527 C CA . PHE A 1 67 ? -11.445 -2.148 -8.375 1 95.25 67 PHE A CA 1
ATOM 528 C C . PHE A 1 67 ? -11.539 -3.379 -7.484 1 95.25 67 PHE A C 1
ATOM 530 O O . PHE A 1 67 ? -12.633 -3.734 -7.027 1 95.25 67 PHE A O 1
ATOM 537 N N . LEU A 1 68 ? -10.438 -4.051 -7.203 1 96.25 68 LEU A N 1
ATOM 538 C CA . LEU A 1 68 ? -10.43 -5.301 -6.453 1 96.25 68 LEU A CA 1
ATOM 539 C C . LEU A 1 68 ? -10.789 -5.062 -4.992 1 96.25 68 LEU A C 1
ATOM 541 O O . LEU A 1 68 ? -11.461 -5.887 -4.367 1 96.25 68 LEU A O 1
ATOM 545 N N . THR A 1 69 ? -10.305 -3.959 -4.43 1 95.94 69 THR A N 1
ATOM 546 C CA . THR A 1 69 ? -10.656 -3.666 -3.045 1 95.94 69 THR A CA 1
ATOM 547 C C . THR A 1 69 ? -12.172 -3.559 -2.881 1 95.94 69 THR A C 1
ATOM 549 O O . THR A 1 69 ? -12.742 -4.172 -1.979 1 95.94 69 THR A O 1
ATOM 552 N N . LYS A 1 70 ? -12.797 -2.887 -3.777 1 94.62 70 LYS A N 1
ATOM 553 C CA . LYS A 1 70 ? -14.25 -2.744 -3.729 1 94.62 70 LYS A CA 1
ATOM 554 C C . LYS A 1 70 ? -14.938 -4.09 -3.936 1 94.62 70 LYS A C 1
ATOM 556 O O . LYS A 1 70 ? -15.828 -4.461 -3.17 1 94.62 70 LYS A O 1
ATOM 561 N N . GLY A 1 71 ? -14.555 -4.777 -4.953 1 95.38 71 GLY A N 1
ATOM 562 C CA . GLY A 1 71 ? -15.172 -6.051 -5.293 1 95.38 71 GLY A CA 1
ATOM 563 C C . GLY A 1 71 ? -14.992 -7.102 -4.215 1 95.38 71 GLY A C 1
ATOM 564 O O . GLY A 1 71 ? -15.938 -7.82 -3.879 1 95.38 71 GLY A O 1
ATOM 565 N N . LEU A 1 72 ? -13.789 -7.227 -3.668 1 94.94 72 LEU A N 1
ATOM 566 C CA . LEU A 1 72 ? -13.492 -8.25 -2.668 1 94.94 72 LEU A CA 1
ATOM 567 C C . LEU A 1 72 ? -14.203 -7.945 -1.354 1 94.94 72 LEU A C 1
ATOM 569 O O . LEU A 1 72 ? -14.648 -8.859 -0.66 1 94.94 72 LEU A O 1
ATOM 573 N N . GLU A 1 73 ? -14.242 -6.652 -1 1 94.25 73 GLU A N 1
ATOM 574 C CA . GLU A 1 73 ? -14.984 -6.285 0.201 1 94.25 73 GLU A CA 1
ATOM 575 C C . GLU A 1 73 ? -16.453 -6.68 0.085 1 94.25 73 GLU A C 1
ATOM 577 O O . GLU A 1 73 ? -17.047 -7.176 1.046 1 94.25 73 GLU A O 1
ATOM 582 N N . LYS A 1 74 ? -17 -6.441 -1.059 1 94.94 74 LYS A N 1
ATOM 583 C CA . LYS A 1 74 ? -18.375 -6.848 -1.302 1 94.94 74 LYS A CA 1
ATOM 584 C C . LYS A 1 74 ? -18.516 -8.367 -1.267 1 94.94 74 LYS A C 1
ATOM 586 O O . LYS A 1 74 ? -19.406 -8.898 -0.596 1 94.94 74 LYS A O 1
ATOM 591 N N . PHE A 1 75 ? -17.641 -9.094 -1.954 1 95.06 75 PHE A N 1
ATOM 592 C CA . PHE A 1 75 ? 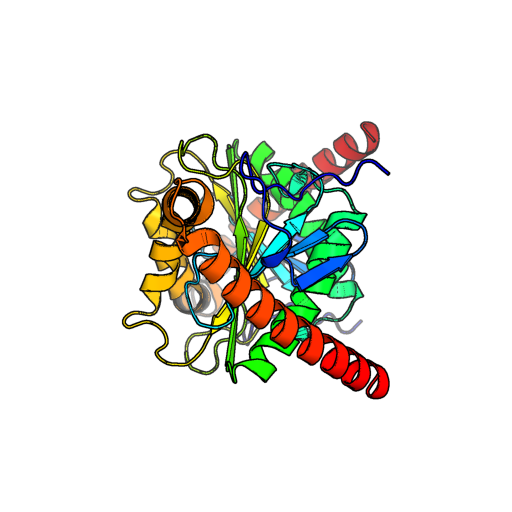-17.703 -10.547 -2.088 1 95.06 75 PHE A CA 1
ATOM 593 C C . PHE A 1 75 ? -17.547 -11.219 -0.731 1 95.06 75 PHE A C 1
ATOM 595 O O . PHE A 1 75 ? -18.266 -12.18 -0.427 1 95.06 75 PHE A O 1
ATOM 602 N N . TYR A 1 76 ? -16.719 -10.695 0.135 1 94.69 76 TYR A N 1
ATOM 603 C CA . TYR A 1 76 ? -16.391 -11.352 1.396 1 94.69 76 TYR A CA 1
ATOM 604 C C . TYR A 1 76 ? -17.047 -10.625 2.57 1 94.69 76 TYR A C 1
ATOM 606 O O . TYR A 1 76 ? -16.781 -10.953 3.73 1 94.69 76 TYR A O 1
ATOM 614 N N . THR A 1 77 ? -17.812 -9.609 2.314 1 94.62 77 THR A N 1
ATOM 615 C CA . THR A 1 77 ? -18.5 -8.82 3.33 1 94.62 77 THR A CA 1
ATOM 616 C C . THR A 1 77 ? -17.5 -8.242 4.328 1 94.62 77 THR A C 1
ATOM 618 O O . THR A 1 77 ? -17.672 -8.359 5.539 1 94.62 77 THR A O 1
ATOM 621 N N . ALA A 1 78 ? -16.422 -7.801 3.738 1 93.81 78 ALA A N 1
ATOM 622 C CA . ALA A 1 78 ? -15.414 -7.125 4.543 1 93.81 78 ALA A CA 1
ATOM 623 C C . ALA A 1 78 ? -15.781 -5.664 4.777 1 93.81 78 ALA A C 1
ATOM 625 O O . ALA A 1 78 ? -16.578 -5.094 4.031 1 93.81 78 ALA A O 1
ATOM 626 N N . THR A 1 79 ? -15.211 -5.055 5.824 1 91.44 79 THR A N 1
ATOM 627 C CA . THR A 1 79 ? -15.586 -3.691 6.18 1 91.44 79 THR A CA 1
ATOM 628 C C . THR A 1 79 ? -14.469 -2.713 5.82 1 91.44 79 THR A C 1
ATOM 630 O O . THR A 1 79 ? -14.68 -1.498 5.824 1 91.44 79 THR A O 1
ATOM 633 N N . SER A 1 80 ? -13.312 -3.23 5.543 1 89.5 80 SER A N 1
ATOM 634 C CA . SER A 1 80 ? -12.156 -2.467 5.102 1 89.5 80 SER A CA 1
ATOM 635 C C . SER A 1 80 ? -11.133 -3.363 4.406 1 89.5 80 SER A C 1
ATOM 637 O O . SER A 1 80 ? -11.391 -4.547 4.184 1 89.5 80 SER A O 1
ATOM 639 N N . SER A 1 81 ? -10.023 -2.756 3.924 1 92.31 81 SER A N 1
ATOM 640 C CA . SER A 1 81 ? -8.953 -3.533 3.311 1 92.31 81 SER A CA 1
ATOM 641 C C . SER A 1 81 ? -7.578 -3.004 3.715 1 92.31 81 SER A C 1
ATOM 643 O O . SER A 1 81 ? -7.398 -1.795 3.879 1 92.31 81 SER A O 1
ATOM 645 N N . THR A 1 82 ? -6.703 -3.906 3.916 1 89.88 82 THR A N 1
ATOM 646 C CA . THR A 1 82 ? -5.285 -3.58 3.994 1 89.88 82 THR A CA 1
ATOM 647 C C . THR A 1 82 ? -4.625 -3.713 2.625 1 89.88 82 THR A C 1
ATOM 649 O O . THR A 1 82 ? -4.766 -4.738 1.957 1 89.88 82 THR A O 1
ATOM 652 N N . VAL A 1 83 ? -4 -2.623 2.186 1 95.06 83 VAL A N 1
ATOM 653 C CA . VAL A 1 83 ? -3.244 -2.629 0.938 1 95.06 83 VAL A CA 1
ATOM 654 C C . VAL A 1 83 ? -1.77 -2.354 1.226 1 95.06 83 VAL A C 1
ATOM 656 O O . VAL A 1 83 ? -1.426 -1.316 1.797 1 95.06 83 VAL A O 1
ATOM 659 N N . TYR A 1 84 ? -0.932 -3.256 0.824 1 94.94 84 TYR A N 1
ATOM 660 C CA . TYR A 1 84 ? 0.499 -3.172 1.098 1 94.94 84 TYR A CA 1
ATOM 661 C C . TYR A 1 84 ? 1.312 -3.471 -0.157 1 94.94 84 TYR A C 1
ATOM 663 O O . TYR A 1 84 ? 1.074 -4.473 -0.834 1 94.94 84 TYR A O 1
ATOM 671 N N . ILE A 1 85 ? 2.238 -2.609 -0.493 1 95.81 85 ILE A N 1
ATOM 672 C CA . ILE A 1 85 ? 3.107 -2.803 -1.647 1 95.81 85 ILE A CA 1
ATOM 673 C C . ILE A 1 85 ? 4.441 -3.391 -1.196 1 95.81 85 ILE A C 1
ATOM 675 O O . ILE A 1 85 ? 5.172 -2.77 -0.419 1 95.81 85 ILE A O 1
ATOM 679 N N . HIS A 1 86 ? 4.746 -4.484 -1.664 1 93.75 86 HIS A N 1
ATOM 680 C CA . HIS A 1 86 ? 6.02 -5.137 -1.388 1 93.75 86 HIS A CA 1
ATOM 681 C C . HIS A 1 86 ? 7.094 -4.688 -2.375 1 93.75 86 HIS A C 1
ATOM 683 O O . HIS A 1 86 ? 6.902 -4.781 -3.59 1 93.75 86 HIS A O 1
ATOM 689 N N . ASN A 1 87 ? 8.156 -4.191 -1.862 1 93.88 87 ASN A N 1
ATOM 690 C CA . ASN A 1 87 ? 9.414 -4.023 -2.578 1 93.88 87 ASN A CA 1
ATOM 691 C C . ASN A 1 87 ? 10.445 -5.062 -2.146 1 93.88 87 ASN A C 1
ATOM 693 O O . ASN A 1 87 ? 10.461 -5.488 -0.991 1 93.88 87 ASN A O 1
ATOM 697 N N . TYR A 1 88 ? 11.273 -5.387 -3.102 1 93.81 88 TYR A N 1
ATOM 698 C CA . TYR A 1 88 ? 12.375 -6.285 -2.754 1 93.81 88 TYR A CA 1
ATOM 699 C C . TYR A 1 88 ? 13.25 -5.68 -1.662 1 93.81 88 TYR A C 1
ATOM 701 O O . TYR A 1 88 ? 13.562 -4.484 -1.698 1 93.81 88 TYR A O 1
ATOM 709 N N . ASN A 1 89 ? 13.508 -6.504 -0.646 1 89.56 89 ASN A N 1
ATOM 710 C CA . ASN A 1 89 ? 14.469 -6.148 0.394 1 89.56 89 ASN A CA 1
ATOM 711 C C . ASN A 1 89 ? 15.789 -6.887 0.217 1 89.56 89 ASN A C 1
ATOM 713 O O . ASN A 1 89 ? 15.891 -8.07 0.55 1 89.56 89 ASN A O 1
ATOM 717 N N . PRO A 1 90 ? 16.828 -6.199 -0.225 1 89.62 90 PRO A N 1
ATOM 718 C CA . PRO A 1 90 ? 18.094 -6.875 -0.495 1 89.62 90 PRO A CA 1
ATOM 719 C C . PRO A 1 90 ? 18.766 -7.395 0.774 1 89.62 90 PRO A C 1
ATOM 721 O O . PRO A 1 90 ? 19.688 -8.219 0.699 1 89.62 90 PRO A O 1
ATOM 724 N N . ASN A 1 91 ? 18.297 -6.934 1.926 1 86.56 91 ASN A N 1
ATOM 725 C CA . ASN A 1 91 ? 18.891 -7.352 3.188 1 86.56 91 ASN A CA 1
ATOM 726 C C . ASN A 1 91 ? 18.172 -8.562 3.779 1 86.56 91 ASN A C 1
ATOM 728 O O . ASN A 1 91 ? 18.484 -8.984 4.895 1 86.56 91 ASN A O 1
ATOM 732 N N . ASP A 1 92 ? 17.188 -9.008 3.135 1 88.12 92 ASP A N 1
ATOM 733 C CA . ASP A 1 92 ? 16.422 -10.195 3.506 1 88.12 92 ASP A CA 1
ATOM 734 C C . ASP A 1 92 ? 16.531 -11.273 2.424 1 88.12 92 ASP A C 1
ATOM 736 O O . ASP A 1 92 ? 15.945 -11.125 1.345 1 88.12 92 ASP A O 1
ATOM 740 N N . SER A 1 93 ? 17.188 -12.344 2.715 1 91.69 93 SER A N 1
ATOM 741 C CA . SER A 1 93 ? 17.469 -13.391 1.733 1 91.69 93 SER A CA 1
ATOM 742 C C . SER A 1 93 ? 16.188 -14.094 1.304 1 91.69 93 SER A C 1
ATOM 744 O O . SER A 1 93 ? 16.141 -14.75 0.261 1 91.69 93 SER A O 1
ATOM 746 N N . GLU A 1 94 ? 15.133 -13.945 2.125 1 93.12 94 GLU A N 1
ATOM 747 C CA . GLU A 1 94 ? 13.875 -14.617 1.808 1 93.12 94 GLU A CA 1
ATOM 748 C C . GLU A 1 94 ? 12.961 -13.711 0.981 1 93.12 94 GLU A C 1
ATOM 750 O O . GLU A 1 94 ? 11.914 -14.156 0.502 1 93.12 94 GLU A O 1
ATOM 755 N N . SER A 1 95 ? 13.32 -12.469 0.861 1 93.62 95 SER A N 1
ATOM 756 C CA . SER A 1 95 ? 12.484 -11.516 0.136 1 93.62 95 SER A CA 1
ATOM 757 C C . SER A 1 95 ? 12.359 -11.898 -1.334 1 93.62 95 SER A C 1
ATOM 759 O O . SER A 1 95 ? 13.352 -12.211 -1.989 1 93.62 95 SER A O 1
ATOM 761 N N . LEU A 1 96 ? 11.133 -11.984 -1.824 1 96.88 96 LEU A N 1
ATOM 762 C CA . LEU A 1 96 ? 10.898 -12.234 -3.242 1 96.88 96 LEU A CA 1
ATOM 763 C C . LEU A 1 96 ? 11.344 -11.047 -4.086 1 96.88 96 LEU A C 1
ATOM 765 O O . LEU A 1 96 ? 10.969 -9.906 -3.805 1 96.88 96 LEU A O 1
ATOM 769 N N . GLN A 1 97 ? 12.156 -11.305 -5.027 1 96.44 97 GLN A N 1
ATOM 770 C CA . GLN A 1 97 ? 12.719 -10.25 -5.855 1 96.44 97 GLN A CA 1
ATOM 771 C C . GLN A 1 97 ? 11.719 -9.789 -6.918 1 96.44 97 GLN A C 1
ATOM 773 O O . GLN A 1 97 ? 11.938 -10 -8.117 1 96.44 97 GLN A O 1
ATOM 778 N N . GLN A 1 98 ? 10.688 -9.203 -6.5 1 97.44 98 GLN A N 1
ATOM 779 C CA . GLN A 1 98 ? 9.555 -8.734 -7.289 1 97.44 98 GLN A CA 1
ATOM 780 C C . GLN A 1 98 ? 8.727 -7.711 -6.516 1 97.44 98 GLN A C 1
ATOM 782 O O . GLN A 1 98 ? 8.531 -7.848 -5.305 1 97.44 98 GLN A O 1
ATOM 787 N N . VAL A 1 99 ? 8.375 -6.633 -7.215 1 97.56 99 VAL A N 1
ATOM 788 C CA . VAL A 1 99 ? 7.359 -5.773 -6.625 1 97.56 99 VAL A CA 1
ATOM 789 C C . VAL A 1 99 ? 5.98 -6.406 -6.805 1 97.56 99 VAL A C 1
ATOM 791 O O . VAL A 1 99 ? 5.684 -6.98 -7.855 1 97.56 99 VAL A O 1
ATOM 794 N N . TYR A 1 100 ? 5.125 -6.359 -5.762 1 98.31 100 TYR A N 1
ATOM 795 C CA . TYR A 1 100 ? 3.744 -6.82 -5.852 1 98.31 100 TYR A CA 1
ATOM 796 C C . TYR A 1 100 ? 2.889 -6.207 -4.75 1 98.31 100 TYR A C 1
ATOM 798 O O . TYR A 1 100 ? 3.414 -5.605 -3.811 1 98.31 100 TYR A O 1
ATOM 806 N N . VAL A 1 101 ? 1.599 -6.297 -4.898 1 98.31 101 VAL A N 1
ATOM 807 C CA . VAL A 1 101 ? 0.687 -5.621 -3.982 1 98.31 101 VAL A CA 1
ATOM 808 C C . VAL A 1 101 ? -0.18 -6.652 -3.262 1 98.31 101 VAL A C 1
ATOM 810 O O . VAL A 1 101 ? -0.775 -7.523 -3.896 1 98.31 101 VAL A O 1
ATOM 813 N N . HIS A 1 102 ? -0.232 -6.551 -1.971 1 98.12 102 HIS A N 1
ATOM 814 C CA . HIS A 1 102 ? -1.208 -7.277 -1.167 1 98.12 102 HIS A CA 1
ATOM 815 C C . HIS A 1 102 ? -2.535 -6.531 -1.102 1 98.12 102 HIS A C 1
ATOM 817 O O . HIS A 1 102 ? -2.57 -5.352 -0.748 1 98.12 102 HIS A O 1
ATOM 823 N N . ILE A 1 103 ? -3.584 -7.188 -1.423 1 97.69 103 ILE A N 1
ATOM 824 C CA . ILE A 1 103 ? -4.93 -6.727 -1.094 1 97.69 103 ILE A CA 1
ATOM 825 C C . ILE A 1 103 ? -5.582 -7.699 -0.114 1 97.69 103 ILE A C 1
ATOM 827 O O . ILE A 1 103 ? -5.816 -8.859 -0.447 1 97.69 103 ILE A O 1
ATOM 831 N N . ILE A 1 104 ? -5.895 -7.207 1.062 1 96 104 ILE A N 1
ATOM 832 C CA . ILE A 1 104 ? -6.383 -8.055 2.143 1 96 104 ILE A CA 1
ATOM 833 C C . ILE A 1 104 ? -7.695 -7.492 2.686 1 96 104 ILE A C 1
ATOM 835 O O . ILE A 1 104 ? -7.688 -6.562 3.496 1 96 104 ILE A O 1
ATOM 839 N N . PRO A 1 105 ? -8.789 -8.078 2.277 1 95 105 PRO A N 1
ATOM 840 C CA . PRO A 1 105 ? -10.055 -7.641 2.863 1 95 105 PRO A CA 1
ATOM 841 C C . PRO A 1 105 ? -10.164 -7.969 4.352 1 95 105 PRO A C 1
ATOM 843 O O . PRO A 1 105 ? -9.859 -9.094 4.762 1 95 105 PRO A O 1
ATOM 846 N N . ARG A 1 106 ? -10.562 -6.988 5.078 1 91.69 106 ARG A N 1
ATOM 847 C CA . ARG A 1 106 ? -10.523 -7.133 6.531 1 91.69 106 ARG A CA 1
ATOM 848 C C . ARG A 1 106 ? -11.93 -7.172 7.117 1 91.69 106 ARG A C 1
ATOM 850 O O . ARG A 1 106 ? -12.82 -6.445 6.66 1 91.69 106 ARG A O 1
ATOM 857 N N . LYS A 1 107 ? -12.086 -8.086 8.094 1 91.38 107 LYS A N 1
ATOM 858 C CA . LYS A 1 107 ? -13.297 -8.164 8.914 1 91.38 107 LYS A CA 1
ATOM 859 C C . LYS A 1 107 ? -12.969 -7.984 10.391 1 91.38 107 LYS A C 1
ATOM 861 O O . LYS A 1 107 ? -11.844 -8.234 10.82 1 91.38 107 LYS A O 1
ATOM 866 N N . PRO A 1 108 ? -14.039 -7.504 11.078 1 87.31 108 PRO A N 1
ATOM 867 C CA . PRO A 1 108 ? -13.797 -7.438 12.523 1 87.31 108 PRO A CA 1
ATOM 868 C C . PRO A 1 108 ? -13.32 -8.766 13.102 1 87.31 108 PRO A C 1
ATOM 870 O O . PRO A 1 108 ? -13.836 -9.82 12.742 1 87.31 108 PRO A O 1
ATOM 873 N N . ALA A 1 109 ? -12.25 -8.734 13.867 1 84.12 109 ALA A N 1
ATOM 874 C CA . ALA A 1 109 ? -11.75 -9.883 14.633 1 84.12 109 ALA A CA 1
ATOM 875 C C . ALA A 1 109 ? -11.195 -10.961 13.703 1 84.12 109 ALA A C 1
ATOM 877 O O . ALA A 1 109 ? -11.273 -12.148 14.008 1 84.12 109 ALA A O 1
ATOM 878 N N . ASP A 1 110 ? -10.82 -10.586 12.523 1 85.12 110 ASP A N 1
ATOM 879 C CA . ASP A 1 110 ? -10.227 -11.586 11.633 1 85.12 110 ASP A CA 1
ATOM 880 C C . ASP A 1 110 ? -8.867 -12.047 12.156 1 85.12 110 ASP A C 1
ATOM 882 O O . ASP A 1 110 ? -8.352 -13.086 11.734 1 85.12 110 ASP A O 1
ATOM 886 N N . PHE A 1 111 ? -8.234 -11.25 13 1 79.31 111 PHE A N 1
ATOM 887 C CA . PHE A 1 111 ? -7.027 -11.648 13.727 1 79.31 111 PHE A CA 1
ATOM 888 C C . PHE A 1 111 ? -7.234 -11.523 15.227 1 79.31 111 PHE A C 1
ATOM 890 O O . PHE A 1 111 ? -8.008 -10.688 15.688 1 79.31 111 PHE A O 1
ATOM 897 N N . GLN A 1 112 ? -6.664 -12.5 15.883 1 73.56 112 GLN A N 1
ATOM 898 C CA . GLN A 1 112 ? -6.777 -12.43 17.344 1 73.56 112 GLN A CA 1
ATOM 899 C C . GLN A 1 112 ? -6.332 -11.07 17.859 1 73.56 112 GLN A C 1
ATOM 901 O O . GLN A 1 112 ? -7.047 -10.438 18.641 1 73.56 112 GLN A O 1
ATOM 906 N N . ASN A 1 113 ? -5.121 -10.789 17.453 1 70.94 113 ASN A N 1
ATOM 907 C CA . ASN A 1 113 ? -4.629 -9.43 17.641 1 70.94 113 ASN A CA 1
ATOM 908 C C . ASN A 1 113 ? -4.391 -8.727 16.312 1 70.94 113 ASN A C 1
ATOM 910 O O . ASN A 1 113 ? -3.738 -9.273 15.422 1 70.94 113 ASN A O 1
ATOM 914 N N . ASN A 1 114 ? -5.043 -7.699 16.109 1 63.06 114 ASN A N 1
ATOM 915 C CA . ASN A 1 114 ? -4.965 -6.957 14.852 1 63.06 114 ASN A CA 1
ATOM 916 C C . ASN A 1 114 ? -3.523 -6.828 14.359 1 63.06 114 ASN A C 1
ATOM 918 O O . ASN A 1 114 ? -3.268 -6.84 13.156 1 63.06 114 ASN A O 1
ATOM 922 N N . ASP A 1 115 ? -2.627 -6.828 15.359 1 62.59 115 ASP A N 1
ATOM 923 C CA . ASP A 1 115 ? -1.22 -6.613 15.039 1 62.59 115 ASP A CA 1
ATOM 924 C C . ASP A 1 115 ? -0.602 -7.863 14.414 1 62.59 115 ASP A C 1
ATOM 926 O O . ASP A 1 115 ? 0.469 -7.797 13.812 1 62.59 115 ASP A O 1
ATOM 930 N N . ASP A 1 116 ? -1.321 -8.867 14.406 1 76.94 116 ASP A N 1
ATOM 931 C CA . ASP A 1 116 ? -0.794 -10.133 13.906 1 76.94 116 ASP A CA 1
ATOM 932 C C . ASP A 1 116 ? -0.624 -10.094 12.391 1 76.94 116 ASP A C 1
ATOM 934 O O . ASP A 1 116 ? 0.261 -10.758 11.844 1 76.94 116 ASP A O 1
ATOM 938 N N . ILE A 1 117 ? -1.361 -9.273 11.711 1 79.38 117 ILE A N 1
ATOM 939 C CA . ILE A 1 117 ? -1.322 -9.25 10.258 1 79.38 117 ILE A CA 1
ATOM 940 C C . ILE A 1 117 ? 0.035 -8.727 9.781 1 79.38 117 ILE A C 1
ATOM 942 O O . ILE A 1 117 ? 0.582 -9.219 8.789 1 79.38 117 ILE A O 1
ATOM 946 N N . TYR A 1 118 ? 0.642 -7.906 10.445 1 77.12 118 TYR A N 1
ATOM 947 C CA . TYR A 1 118 ? 1.903 -7.289 10.055 1 77.12 118 TYR A CA 1
ATOM 948 C C . TYR A 1 118 ? 3.066 -8.25 10.25 1 77.12 118 TYR A C 1
ATOM 950 O O . TYR A 1 118 ? 3.994 -8.289 9.438 1 77.12 118 TYR A O 1
ATOM 958 N N . LYS A 1 119 ? 2.938 -8.961 11.297 1 79.12 119 LYS A N 1
ATOM 959 C CA . LYS A 1 119 ? 3.918 -10.023 11.477 1 79.12 119 LYS A CA 1
ATOM 960 C C . LYS A 1 119 ? 3.834 -11.047 10.352 1 79.12 119 LYS A C 1
ATOM 962 O O . LYS A 1 119 ? 4.863 -11.484 9.828 1 79.12 119 LYS A O 1
ATOM 967 N N . LYS A 1 120 ? 2.625 -11.328 10.031 1 87.31 120 LYS A N 1
ATOM 968 C CA . LYS A 1 120 ? 2.416 -12.289 8.945 1 87.31 120 LYS A CA 1
ATOM 969 C C . LYS A 1 120 ? 2.904 -11.727 7.617 1 87.31 120 LYS A C 1
ATOM 971 O O . LYS A 1 120 ? 3.439 -12.469 6.785 1 87.31 120 LYS A O 1
ATOM 976 N N . LEU A 1 121 ? 2.77 -10.445 7.43 1 88.94 121 LEU A N 1
ATOM 977 C CA . LEU A 1 121 ? 3.25 -9.805 6.207 1 88.94 121 LEU A CA 1
ATOM 978 C C . LEU A 1 121 ? 4.773 -9.828 6.145 1 88.94 121 LEU A C 1
ATOM 980 O O . LEU A 1 121 ? 5.352 -10.008 5.07 1 88.94 121 LEU A O 1
ATOM 984 N N . GLU A 1 122 ? 5.387 -9.672 7.281 1 83.12 122 GLU A N 1
ATOM 985 C CA . GLU A 1 122 ? 6.844 -9.703 7.355 1 83.12 122 GLU A CA 1
ATOM 986 C C . GLU A 1 122 ? 7.391 -11.07 6.961 1 83.12 122 GLU A C 1
ATOM 988 O O . GLU A 1 122 ? 8.445 -11.164 6.332 1 83.12 122 GLU A O 1
ATOM 993 N N . GLU A 1 123 ? 6.684 -12.023 7.285 1 89.69 123 GLU A N 1
ATOM 994 C CA . GLU A 1 123 ? 7.141 -13.391 7.043 1 89.69 123 GLU A CA 1
ATOM 995 C C . GLU A 1 123 ? 6.555 -13.945 5.754 1 89.69 123 GLU A C 1
ATOM 997 O O . GLU A 1 123 ? 6.801 -15.102 5.402 1 89.69 123 GLU A O 1
ATOM 1002 N N . TYR A 1 124 ? 5.828 -13.18 5.117 1 94.25 124 TYR A N 1
ATOM 1003 C CA . TYR A 1 124 ? 4.988 -13.672 4.031 1 94.25 124 TYR A CA 1
ATOM 1004 C C . TYR A 1 124 ? 5.832 -14.305 2.932 1 94.25 124 TYR A C 1
ATOM 1006 O O . TYR A 1 124 ? 5.527 -15.391 2.451 1 94.25 124 TYR A O 1
ATOM 1014 N N . ASP A 1 125 ? 6.93 -13.641 2.516 1 95.75 125 ASP A N 1
ATOM 1015 C CA . ASP A 1 125 ? 7.742 -14.141 1.408 1 95.75 125 ASP A CA 1
ATOM 1016 C C . ASP A 1 125 ? 8.297 -15.531 1.715 1 95.75 125 ASP A C 1
ATOM 1018 O O . ASP A 1 125 ? 8.234 -16.422 0.873 1 95.75 125 ASP A O 1
ATOM 1022 N N . ALA A 1 126 ? 8.797 -15.625 2.885 1 95.31 126 ALA A N 1
ATOM 1023 C CA . ALA A 1 126 ? 9.352 -16.922 3.289 1 95.31 126 ALA A CA 1
ATOM 1024 C C . ALA A 1 126 ? 8.273 -18 3.32 1 95.31 126 ALA A C 1
ATOM 1026 O O . ALA A 1 126 ? 8.492 -19.109 2.836 1 95.31 126 ALA A O 1
ATOM 1027 N N . GLU A 1 127 ? 7.184 -17.672 3.879 1 95.75 127 GLU A N 1
ATOM 1028 C CA . GLU A 1 127 ? 6.074 -18.609 3.965 1 95.75 127 GLU A CA 1
ATOM 1029 C C . GLU A 1 127 ? 5.562 -18.984 2.578 1 95.75 127 GLU A C 1
ATOM 1031 O O . GLU A 1 127 ? 5.262 -20.156 2.316 1 95.75 127 GLU A O 1
ATOM 1036 N N . PHE A 1 128 ? 5.402 -18.031 1.745 1 96.31 128 PHE A N 1
ATOM 1037 C CA . PHE A 1 128 ? 4.938 -18.266 0.385 1 96.31 128 PHE A CA 1
ATOM 1038 C C . PHE A 1 128 ? 5.859 -19.25 -0.336 1 96.31 128 PHE A C 1
ATOM 1040 O O . PHE A 1 128 ? 5.398 -20.219 -0.924 1 96.31 128 PHE A O 1
ATOM 1047 N N . THR A 1 129 ? 7.164 -18.969 -0.295 1 95.31 129 THR A N 1
ATOM 1048 C CA . THR A 1 129 ? 8.148 -19.812 -0.976 1 95.31 129 THR A CA 1
ATOM 1049 C C . THR A 1 129 ? 8.109 -21.234 -0.439 1 95.31 129 THR A C 1
ATOM 1051 O O . THR A 1 129 ? 8.109 -22.188 -1.213 1 95.31 129 THR A O 1
ATOM 1054 N N . LYS A 1 130 ? 8.062 -21.375 0.812 1 94.12 130 LYS A N 1
ATOM 1055 C CA . LYS A 1 130 ? 8.023 -22.688 1.452 1 94.12 130 LYS A CA 1
ATOM 1056 C C . LYS A 1 130 ? 6.785 -23.469 1.028 1 94.12 130 LYS A C 1
ATOM 1058 O O . LYS A 1 130 ? 6.887 -24.609 0.583 1 94.12 130 LYS A O 1
ATOM 1063 N N . LYS A 1 131 ? 5.637 -22.891 1.166 1 91.81 131 LYS A N 1
ATOM 1064 C CA . LYS A 1 131 ? 4.379 -23.547 0.838 1 91.81 131 LYS A CA 1
ATOM 1065 C C . LYS A 1 131 ? 4.301 -23.875 -0.651 1 91.81 131 LYS A C 1
ATOM 1067 O O . LYS A 1 131 ? 3.799 -24.938 -1.038 1 91.81 131 LYS A O 1
ATOM 1072 N N . PHE A 1 132 ? 4.727 -22.969 -1.437 1 92 132 PHE A N 1
ATOM 1073 C CA . PHE A 1 132 ? 4.703 -23.203 -2.877 1 92 132 PHE A CA 1
ATOM 1074 C C . PHE A 1 132 ? 5.559 -24.406 -3.246 1 92 132 PHE A C 1
ATOM 1076 O O . PHE A 1 132 ? 5.121 -25.281 -3.998 1 92 132 PHE A O 1
ATOM 1083 N N . LYS A 1 133 ? 6.781 -24.469 -2.723 1 87.88 133 LYS A N 1
ATOM 1084 C CA . LYS A 1 133 ? 7.699 -25.578 -3.01 1 87.88 133 LYS A CA 1
ATOM 1085 C C . LYS A 1 133 ? 7.121 -26.906 -2.543 1 87.88 133 LYS A C 1
ATOM 1087 O O . LYS A 1 133 ? 7.25 -27.922 -3.232 1 87.88 133 LYS A O 1
ATOM 1092 N N . TRP A 1 134 ? 6.516 -26.844 -1.465 1 85.12 134 TRP A N 1
ATOM 1093 C CA . TRP A 1 134 ? 5.934 -28.062 -0.906 1 85.12 134 TRP A CA 1
ATOM 1094 C C . TRP A 1 134 ? 4.695 -28.484 -1.688 1 85.12 134 TRP A C 1
ATOM 1096 O O . TRP A 1 134 ? 4.484 -29.672 -1.935 1 85.12 134 TRP A O 1
ATOM 1106 N N . GLY A 1 135 ? 3.891 -27.547 -2.066 1 78.81 135 GLY A N 1
ATOM 1107 C CA . GLY A 1 135 ? 2.604 -27.844 -2.676 1 78.81 135 GLY A CA 1
ATOM 1108 C C . GLY A 1 135 ? 2.689 -28.062 -4.176 1 78.81 135 GLY A C 1
ATOM 1109 O O . GLY A 1 135 ? 1.921 -28.844 -4.742 1 78.81 135 GLY A O 1
ATOM 1110 N N . PHE A 1 136 ? 3.555 -27.359 -4.785 1 74.75 136 PHE A N 1
ATOM 1111 C CA . PHE A 1 136 ? 3.484 -27.344 -6.242 1 74.75 136 PHE A CA 1
ATOM 1112 C C . PHE A 1 136 ? 4.719 -28 -6.855 1 74.75 136 PHE A C 1
ATOM 1114 O O . PHE A 1 136 ? 4.68 -28.453 -7.996 1 74.75 136 PHE A O 1
ATOM 1121 N N . THR A 1 137 ? 5.871 -27.859 -6.32 1 63.25 137 THR A N 1
ATOM 1122 C CA . THR A 1 137 ? 7.062 -28.422 -6.949 1 63.25 137 THR A CA 1
ATOM 1123 C C . THR A 1 137 ? 7.285 -29.859 -6.5 1 63.25 137 THR A C 1
ATOM 1125 O O . THR A 1 137 ? 7.855 -30.672 -7.238 1 63.25 137 THR A O 1
ATOM 1128 N N . GLN A 1 138 ? 7.199 -30.031 -5.223 1 58.12 138 GLN A N 1
ATOM 1129 C CA . GLN A 1 138 ? 7.484 -31.422 -4.871 1 58.12 138 GLN A CA 1
ATOM 1130 C C . GLN A 1 138 ? 6.484 -32.375 -5.52 1 58.12 138 GLN A C 1
ATOM 1132 O O . GLN A 1 138 ? 5.387 -31.953 -5.898 1 58.12 138 GLN A O 1
ATOM 1137 N N . ALA A 1 139 ? 6.953 -33.75 -5.691 1 49.59 139 ALA A N 1
ATOM 1138 C CA . ALA A 1 139 ? 6.516 -35.031 -6.242 1 49.59 139 ALA A CA 1
ATOM 1139 C C . ALA A 1 139 ? 5.043 -35.281 -5.941 1 49.59 139 ALA A C 1
ATOM 1141 O O . ALA A 1 139 ? 4.52 -36.344 -6.223 1 49.59 139 ALA A O 1
ATOM 1142 N N . ASN A 1 140 ? 4.336 -34.281 -5.285 1 51.06 140 ASN A N 1
ATOM 1143 C CA . ASN A 1 140 ? 3.129 -34.906 -4.75 1 51.06 140 ASN A CA 1
ATOM 1144 C C . ASN A 1 140 ? 2.031 -35 -5.805 1 51.06 140 ASN A C 1
ATOM 1146 O O . ASN A 1 140 ? 1.829 -34.062 -6.582 1 51.06 140 ASN A O 1
ATOM 1150 N N . SER A 1 141 ? 1.754 -36.125 -6.266 1 50.88 141 SER A N 1
ATOM 1151 C CA . SER A 1 141 ? 0.617 -36.656 -7.012 1 50.88 141 SER A CA 1
ATOM 1152 C C . SER A 1 141 ? -0.623 -35.781 -6.816 1 50.88 141 SER A C 1
ATOM 1154 O O . SER A 1 141 ? -1.5 -35.75 -7.684 1 50.88 141 SER A O 1
ATOM 1156 N N . SER A 1 142 ? -0.689 -35 -5.633 1 57.44 142 SER A N 1
ATOM 1157 C CA . SER A 1 142 ? -1.886 -34.25 -5.238 1 57.44 142 SER A CA 1
ATOM 1158 C C . SER A 1 142 ? -1.893 -32.844 -5.828 1 57.44 142 SER A C 1
ATOM 1160 O O . SER A 1 142 ? -2.801 -32.062 -5.559 1 57.44 142 SER A O 1
ATOM 1162 N N . LEU A 1 143 ? -0.91 -32.562 -6.676 1 66.81 143 LEU A N 1
ATOM 1163 C CA . LEU A 1 143 ? -0.755 -31.281 -7.328 1 66.81 143 LEU A CA 1
ATOM 1164 C C . LEU A 1 143 ? -1.966 -30.969 -8.203 1 66.81 143 LEU A C 1
ATOM 1166 O O . LEU A 1 143 ? -2.473 -29.844 -8.18 1 66.81 143 LEU A O 1
ATOM 1170 N N . ASN A 1 144 ? -2.322 -32.031 -8.828 1 69.25 144 ASN A N 1
ATOM 1171 C CA . ASN A 1 144 ? -3.467 -31.812 -9.711 1 69.25 144 ASN A CA 1
ATOM 1172 C C . ASN A 1 144 ? -4.711 -31.406 -8.93 1 69.25 144 ASN A C 1
ATOM 1174 O O . ASN A 1 144 ? -5.461 -30.531 -9.367 1 69.25 144 ASN A O 1
ATOM 1178 N N . GLY A 1 145 ? -4.805 -32.062 -7.828 1 75.12 145 GLY A N 1
ATOM 1179 C CA . GLY A 1 145 ? -5.957 -31.734 -7.008 1 75.12 145 GLY A CA 1
ATOM 1180 C C . GLY A 1 145 ? -5.902 -30.328 -6.453 1 75.12 145 GLY A C 1
ATOM 1181 O O . GLY A 1 145 ? -6.898 -29.594 -6.492 1 75.12 145 GLY A O 1
ATOM 1182 N N . VAL A 1 146 ? -4.762 -29.953 -6.043 1 76.88 146 VAL A N 1
ATOM 1183 C CA . VAL A 1 146 ? -4.574 -28.609 -5.477 1 76.88 146 VAL A CA 1
ATOM 1184 C C . VAL A 1 146 ? -4.793 -27.562 -6.555 1 76.88 146 VAL A C 1
ATOM 1186 O O . VAL A 1 146 ? -5.461 -26.547 -6.32 1 76.88 146 VAL A O 1
ATOM 1189 N N . LEU A 1 147 ? -4.344 -27.828 -7.723 1 83.56 147 LEU A N 1
ATOM 1190 C CA . LEU A 1 147 ? -4.457 -26.875 -8.828 1 83.56 147 LEU A CA 1
ATOM 1191 C C . LEU A 1 147 ? -5.906 -26.75 -9.281 1 83.56 147 LEU A C 1
ATOM 1193 O O . LEU A 1 147 ? -6.34 -25.656 -9.68 1 83.56 147 LEU A O 1
ATOM 1197 N N . GLU A 1 148 ? -6.543 -27.859 -9.125 1 85.5 148 GLU A N 1
ATOM 1198 C CA . GLU A 1 148 ? -7.953 -27.812 -9.492 1 85.5 148 GLU A CA 1
ATOM 1199 C C . GLU A 1 148 ? -8.758 -26.969 -8.508 1 85.5 148 GLU A C 1
ATOM 1201 O O . GLU A 1 148 ? -9.656 -26.234 -8.898 1 85.5 148 GLU A O 1
ATOM 1206 N N . ILE A 1 149 ? -8.477 -27.172 -7.301 1 86 149 ILE A N 1
ATOM 1207 C CA . ILE A 1 149 ? -9.148 -26.391 -6.27 1 86 149 ILE A CA 1
ATOM 1208 C C . ILE A 1 149 ? -8.867 -24.906 -6.473 1 86 149 ILE A C 1
ATOM 1210 O O . ILE A 1 149 ? -9.781 -24.078 -6.449 1 86 149 ILE A O 1
ATOM 1214 N N . GLU A 1 150 ? -7.641 -24.609 -6.738 1 86.12 150 GLU A N 1
ATOM 1215 C CA . GLU A 1 150 ? -7.242 -23.219 -6.98 1 86.12 150 GLU A CA 1
ATOM 1216 C C . GLU A 1 150 ? -7.922 -22.656 -8.227 1 86.12 150 GLU A C 1
ATOM 1218 O O . GLU A 1 150 ? -8.383 -21.516 -8.219 1 86.12 150 GLU A O 1
ATOM 1223 N N . ALA A 1 151 ? -7.973 -23.484 -9.195 1 90.81 151 ALA A N 1
ATOM 1224 C CA . ALA A 1 151 ? -8.594 -23.062 -10.445 1 90.81 151 ALA A CA 1
ATOM 1225 C C . ALA A 1 151 ? -10.07 -22.75 -10.242 1 90.81 151 ALA A C 1
ATOM 1227 O O . ALA A 1 151 ? -10.586 -21.766 -10.797 1 90.81 151 ALA A O 1
ATOM 1228 N N . ASN A 1 152 ? -10.672 -23.562 -9.461 1 92.5 152 ASN A N 1
ATOM 1229 C CA . ASN A 1 152 ? -12.094 -23.344 -9.203 1 92.5 152 ASN A CA 1
ATOM 1230 C C . ASN A 1 152 ? -12.328 -22.047 -8.414 1 92.5 152 ASN A C 1
ATOM 1232 O O . ASN A 1 152 ? -13.281 -21.312 -8.688 1 92.5 152 ASN A O 1
ATOM 1236 N N . GLU A 1 153 ? -11.523 -21.828 -7.465 1 91.44 153 GLU A N 1
ATOM 1237 C CA . GLU A 1 153 ? -11.633 -20.594 -6.699 1 91.44 153 GLU A CA 1
ATOM 1238 C C . GLU A 1 153 ? -11.406 -19.375 -7.586 1 91.44 153 GLU A C 1
ATOM 1240 O O . GLU A 1 153 ? -12.148 -18.391 -7.496 1 91.44 153 GLU A O 1
ATOM 1245 N N . CYS A 1 154 ? -10.484 -19.438 -8.438 1 93.06 154 CYS A N 1
ATOM 1246 C CA . CYS A 1 154 ? -10.188 -18.344 -9.352 1 93.06 154 CYS A CA 1
ATOM 1247 C C . CYS A 1 154 ? -11.359 -18.078 -10.297 1 93.06 154 CYS A C 1
ATOM 1249 O O . CYS A 1 154 ? -11.703 -16.938 -10.562 1 93.06 154 CYS A O 1
ATOM 1251 N N . LYS A 1 155 ? -11.867 -19.172 -10.719 1 92.69 155 LYS A N 1
ATOM 1252 C CA . LYS A 1 155 ? -13.016 -19.047 -11.609 1 92.69 155 LYS A CA 1
ATOM 1253 C C . LYS A 1 155 ? -14.18 -18.344 -10.914 1 92.69 155 LYS A C 1
ATOM 1255 O O . LYS A 1 155 ? -14.859 -17.516 -11.516 1 92.69 155 LYS A O 1
ATOM 1260 N N . LYS A 1 156 ? -14.375 -18.719 -9.711 1 93.31 156 LYS A N 1
ATOM 1261 C CA . LYS A 1 156 ? -15.438 -18.094 -8.93 1 93.31 156 LYS A CA 1
ATOM 1262 C C . LYS A 1 156 ? -15.195 -16.594 -8.781 1 93.31 156 LYS A C 1
ATOM 1264 O O . LYS A 1 156 ? -16.109 -15.781 -9 1 93.31 156 LYS A O 1
ATOM 1269 N N . TYR A 1 157 ? -13.953 -16.156 -8.484 1 92.31 157 TYR A N 1
ATOM 1270 C CA . TYR A 1 157 ? -13.586 -14.758 -8.336 1 92.31 157 TYR A CA 1
ATOM 1271 C C . TYR A 1 157 ? -13.75 -14.016 -9.656 1 92.31 157 TYR A C 1
ATOM 1273 O O . TYR A 1 157 ? -14.328 -12.922 -9.695 1 92.31 157 TYR A O 1
ATOM 1281 N N . ALA A 1 158 ? -13.312 -14.68 -10.656 1 92.38 158 ALA A N 1
ATOM 1282 C CA . ALA A 1 158 ? -13.344 -14.047 -11.977 1 92.38 158 ALA A CA 1
ATOM 1283 C C . ALA A 1 158 ? -14.773 -13.797 -12.43 1 92.38 158 ALA A C 1
ATOM 1285 O O . ALA A 1 158 ? -15.094 -12.727 -12.953 1 92.38 158 ALA A O 1
ATOM 1286 N N . THR A 1 159 ? -15.609 -14.773 -12.195 1 93.62 159 THR A N 1
ATOM 1287 C CA . THR A 1 159 ? -17.016 -14.648 -12.57 1 93.62 159 THR A CA 1
ATOM 1288 C C . THR A 1 159 ? -17.703 -13.539 -11.773 1 93.62 159 THR A C 1
ATOM 1290 O O . THR A 1 159 ? -18.422 -12.719 -12.336 1 93.62 159 THR A O 1
ATOM 1293 N N . PHE A 1 160 ? -17.5 -13.547 -10.531 1 94 160 PHE A N 1
ATOM 1294 C CA . PHE A 1 160 ? -18.062 -12.516 -9.688 1 94 160 PHE A CA 1
ATOM 1295 C C . PHE A 1 160 ? -17.609 -11.133 -10.133 1 94 160 PHE A C 1
ATOM 1297 O O . PHE A 1 160 ? -18.422 -10.203 -10.242 1 94 160 PHE A O 1
ATOM 1304 N N . LEU A 1 161 ? -16.297 -10.969 -10.375 1 91.94 161 LEU A N 1
ATOM 1305 C CA . LEU A 1 161 ? -15.727 -9.672 -10.703 1 91.94 161 LEU A CA 1
ATOM 1306 C C . LEU A 1 161 ? -16.234 -9.18 -12.055 1 91.94 161 LEU A C 1
ATOM 1308 O O . LEU A 1 161 ? -16.406 -7.973 -12.258 1 91.94 161 LEU A O 1
ATOM 1312 N N . GLU A 1 162 ? -16.453 -10.117 -12.945 1 92.19 162 GLU A N 1
ATOM 1313 C CA . GLU A 1 162 ? -17.031 -9.742 -14.234 1 92.19 162 GLU A CA 1
ATOM 1314 C C . GLU A 1 162 ? -18.422 -9.148 -14.055 1 92.19 162 GLU A C 1
ATOM 1316 O O . GLU A 1 162 ? -18.75 -8.133 -14.672 1 92.19 162 GLU A O 1
ATOM 1321 N N . THR A 1 163 ? -19.219 -9.797 -13.25 1 93.56 163 THR A N 1
ATOM 1322 C CA . THR A 1 163 ? -20.562 -9.289 -12.953 1 93.56 163 THR A CA 1
ATOM 1323 C C . THR A 1 163 ? -20.484 -7.949 -12.227 1 93.56 163 THR A C 1
ATOM 1325 O O . THR A 1 163 ? -21.234 -7.023 -12.555 1 93.56 163 THR A O 1
ATOM 1328 N N . PHE A 1 164 ? -19.578 -7.918 -11.312 1 92.88 164 PHE A N 1
ATOM 1329 C CA . PHE A 1 164 ? -19.391 -6.707 -10.523 1 92.88 164 PHE A CA 1
ATOM 1330 C C . PHE A 1 164 ? -19 -5.535 -11.422 1 92.88 164 PHE A C 1
ATOM 1332 O O . PHE A 1 164 ? -19.5 -4.422 -11.242 1 92.88 164 PHE A O 1
ATOM 1339 N N . GLN A 1 165 ? -18.094 -5.781 -12.328 1 90.19 165 GLN A N 1
ATOM 1340 C CA . GLN A 1 165 ? -17.641 -4.75 -13.258 1 90.19 165 GLN A CA 1
ATOM 1341 C C . GLN A 1 165 ? -18.797 -4.219 -14.086 1 90.19 165 GLN A C 1
ATOM 1343 O O . GLN A 1 165 ? -18.891 -3.012 -14.328 1 90.19 165 GLN A O 1
ATOM 1348 N N . ARG A 1 166 ? -19.75 -5.078 -14.516 1 92.38 166 ARG A N 1
ATOM 1349 C CA . ARG A 1 166 ? -20.922 -4.684 -15.289 1 92.38 166 ARG A CA 1
ATOM 1350 C C . ARG A 1 166 ? -21.875 -3.824 -14.461 1 92.38 166 ARG A C 1
ATOM 1352 O O . ARG A 1 166 ? -22.391 -2.814 -14.945 1 92.38 166 ARG A O 1
ATOM 1359 N N . GLU A 1 167 ? -21.953 -4.188 -13.273 1 90.31 167 GLU A N 1
ATOM 1360 C CA . GLU A 1 167 ? -22.812 -3.436 -12.375 1 90.31 167 GLU A CA 1
ATOM 1361 C C . GLU A 1 167 ? -22.281 -2.031 -12.125 1 90.31 167 GLU A C 1
ATOM 1363 O O . GLU A 1 167 ? -23.031 -1.062 -12.086 1 90.31 167 GLU A O 1
ATOM 1368 N N . GLU A 1 168 ? -20.984 -1.923 -11.93 1 86.62 168 GLU A N 1
ATOM 1369 C CA . GLU A 1 168 ? -20.344 -0.636 -11.672 1 86.62 168 GLU A CA 1
ATOM 1370 C C . GLU A 1 168 ? -20.422 0.275 -12.891 1 86.62 168 GLU A C 1
ATOM 1372 O O . GLU A 1 168 ? -20.531 1.495 -12.758 1 86.62 168 GLU A O 1
ATOM 1377 N N . ALA A 1 169 ? -20.281 -0.284 -14.07 1 85.94 169 ALA A N 1
ATOM 1378 C CA . ALA A 1 169 ? -20.359 0.466 -15.32 1 85.94 169 ALA A CA 1
ATOM 1379 C C . ALA A 1 169 ? -21.75 1.037 -15.539 1 85.94 169 ALA A C 1
ATOM 1381 O O . ALA A 1 169 ? -21.906 2.119 -16.109 1 85.94 169 ALA A O 1
ATOM 1382 N N . GLU A 1 170 ? -22.688 0.376 -15.07 1 85.44 170 GLU A N 1
ATOM 1383 C CA . GLU A 1 170 ? -24.078 0.803 -15.227 1 85.44 170 GLU A CA 1
ATOM 1384 C C . GLU A 1 170 ? -24.406 1.94 -14.273 1 85.44 170 GLU A C 1
ATOM 1386 O O . GLU A 1 170 ? -25.312 2.736 -14.539 1 85.44 170 GLU A O 1
ATOM 1391 N N . LYS A 1 171 ? -23.688 2.113 -13.133 1 77.75 171 LYS A N 1
ATOM 1392 C CA . LYS A 1 171 ? -23.922 3.158 -12.141 1 77.75 171 LYS A CA 1
ATOM 1393 C C . LYS A 1 171 ? -23.234 4.461 -12.539 1 77.75 171 LYS A C 1
ATOM 1395 O O . LYS A 1 171 ? -23.594 5.535 -12.062 1 77.75 171 LYS A O 1
ATOM 1400 N N . SER A 1 172 ? -22.141 4.441 -13.227 1 65.25 172 SER A N 1
ATOM 1401 C CA . SER A 1 172 ? -21.391 5.629 -13.641 1 65.25 172 SER A CA 1
ATOM 1402 C C . SER A 1 172 ? -22.047 6.297 -14.836 1 65.25 172 SER A C 1
ATOM 1404 O O . SER A 1 172 ? -22.031 7.527 -14.961 1 65.25 172 SER A O 1
ATOM 1406 N N . MET B 1 1 ? -10.875 32.5 -3.359 1 30.25 1 MET B N 1
ATOM 1407 C CA . MET B 1 1 ? -10.273 31.234 -3.793 1 30.25 1 MET B CA 1
ATOM 1408 C C . MET B 1 1 ? -10.312 30.203 -2.678 1 30.25 1 MET B C 1
ATOM 1410 O O . MET B 1 1 ? -9.758 30.406 -1.6 1 30.25 1 MET B O 1
ATOM 1414 N N . ILE B 1 2 ? -11.328 29.516 -2.412 1 41 2 ILE B N 1
ATOM 1415 C CA . ILE B 1 2 ? -11.664 28.875 -1.15 1 41 2 ILE B CA 1
ATOM 1416 C C . ILE B 1 2 ? -10.539 27.938 -0.732 1 41 2 ILE B C 1
ATOM 1418 O O . ILE B 1 2 ? -10.219 26.984 -1.442 1 41 2 ILE B O 1
ATOM 1422 N N . ASN B 1 3 ? -9.359 28.359 -0.244 1 46.97 3 ASN B N 1
ATOM 1423 C CA . ASN B 1 3 ? -8.086 27.812 0.217 1 46.97 3 ASN B CA 1
ATOM 1424 C C . ASN B 1 3 ? -8.297 26.656 1.195 1 46.97 3 ASN B C 1
ATOM 1426 O O . ASN B 1 3 ? -8.477 26.875 2.395 1 46.97 3 ASN B O 1
ATOM 1430 N N . THR B 1 4 ? -9.047 25.594 0.785 1 63.19 4 THR B N 1
ATOM 1431 C CA . THR B 1 4 ? -9.438 24.594 1.776 1 63.19 4 THR B CA 1
ATOM 1432 C C . THR B 1 4 ? -8.211 23.875 2.34 1 63.19 4 THR B C 1
ATOM 1434 O O . THR B 1 4 ? -7.336 23.453 1.587 1 63.19 4 THR B O 1
ATOM 1437 N N . ALA B 1 5 ? -7.988 24.156 3.57 1 85.19 5 ALA B N 1
ATOM 1438 C CA . ALA B 1 5 ? -6.93 23.547 4.379 1 85.19 5 ALA B CA 1
ATOM 1439 C C . ALA B 1 5 ? -6.902 22.031 4.207 1 85.19 5 ALA B C 1
ATOM 1441 O O . ALA B 1 5 ? -7.949 21.406 4.051 1 85.19 5 ALA B O 1
ATOM 1442 N N . LEU B 1 6 ? -5.773 21.516 3.947 1 94.81 6 LEU B N 1
ATOM 1443 C CA . LEU B 1 6 ? -5.629 20.062 3.9 1 94.81 6 LEU B CA 1
ATOM 1444 C C . LEU B 1 6 ? -6.047 19.438 5.227 1 94.81 6 LEU B C 1
ATOM 1446 O O . LEU B 1 6 ? -5.672 19.922 6.297 1 94.81 6 LEU B O 1
ATOM 1450 N N . LYS B 1 7 ? -6.859 18.453 5.051 1 95.88 7 LYS B N 1
ATOM 1451 C CA . LYS B 1 7 ? -7.305 17.766 6.262 1 95.88 7 LYS B CA 1
ATOM 1452 C C . LYS B 1 7 ? -6.871 16.297 6.262 1 95.88 7 LYS B C 1
ATOM 1454 O O . LYS B 1 7 ? -6.883 15.648 5.219 1 95.88 7 LYS B O 1
ATOM 1459 N N . LEU B 1 8 ? -6.492 15.781 7.375 1 97 8 LEU B N 1
ATOM 1460 C CA . LEU B 1 8 ? -6.316 14.367 7.684 1 97 8 LEU B CA 1
ATOM 1461 C C . LEU B 1 8 ? -7.328 13.906 8.727 1 97 8 LEU B C 1
ATOM 1463 O O . LEU B 1 8 ? -7.094 14.055 9.93 1 97 8 LEU B O 1
ATOM 1467 N N . GLY B 1 9 ? -8.375 13.32 8.195 1 95.12 9 GLY B N 1
ATOM 1468 C CA . GLY B 1 9 ? -9.539 13.172 9.055 1 95.12 9 GLY B CA 1
ATOM 1469 C C . GLY B 1 9 ? -10.141 14.5 9.484 1 95.12 9 GLY B C 1
ATOM 1470 O O . GLY B 1 9 ? -10.453 15.344 8.641 1 95.12 9 GLY B O 1
ATOM 1471 N N . SER B 1 10 ? -10.273 14.719 10.805 1 93.25 10 SER B N 1
ATOM 1472 C CA . SER B 1 10 ? -10.828 15.961 11.328 1 93.25 10 SER B CA 1
ATOM 1473 C C . SER B 1 10 ? -9.727 16.969 11.633 1 93.25 10 SER B C 1
ATOM 1475 O O . SER B 1 10 ? -10.008 18.078 12.078 1 93.25 10 SER B O 1
ATOM 1477 N N . ILE B 1 11 ? -8.516 16.625 11.344 1 94.38 11 ILE B N 1
ATOM 1478 C CA . ILE B 1 11 ? -7.375 17.469 11.695 1 94.38 11 ILE B CA 1
ATOM 1479 C C . ILE B 1 11 ? -6.996 18.344 10.508 1 94.38 11 ILE B C 1
ATOM 1481 O O . ILE B 1 11 ? -6.766 17.844 9.406 1 94.38 11 ILE B O 1
ATOM 1485 N N . GLU B 1 12 ? -6.91 19.547 10.773 1 94.06 12 GLU B N 1
ATOM 1486 C CA . GLU B 1 12 ? -6.395 20.469 9.766 1 94.06 12 GLU B CA 1
ATOM 1487 C C . GLU B 1 12 ? -4.871 20.5 9.773 1 94.06 12 GLU B C 1
ATOM 1489 O O . GLU B 1 12 ? -4.258 20.828 10.797 1 94.06 12 GLU B O 1
ATOM 1494 N N . ILE B 1 13 ? -4.281 20.203 8.672 1 94.62 13 ILE B N 1
ATOM 1495 C CA . ILE B 1 13 ? -2.828 20.094 8.578 1 94.62 13 ILE B CA 1
ATOM 1496 C C . ILE B 1 13 ? -2.232 21.469 8.273 1 94.62 13 ILE B C 1
ATOM 1498 O O . ILE B 1 13 ? -2.59 22.109 7.281 1 94.62 13 ILE B O 1
ATOM 1502 N N . PRO B 1 14 ? -1.333 21.953 9.117 1 92.06 14 PRO B N 1
ATOM 1503 C CA . PRO B 1 14 ? -0.668 23.234 8.852 1 92.06 14 PRO B CA 1
ATOM 1504 C C . PRO B 1 14 ? 0.106 23.219 7.531 1 92.06 14 PRO B C 1
ATOM 1506 O O . PRO B 1 14 ? 0.702 22.203 7.168 1 92.06 14 PRO B O 1
ATOM 1509 N N . GLN B 1 15 ? 0.126 24.359 6.934 1 92.19 15 GLN B N 1
ATOM 1510 C CA . GLN B 1 15 ? 0.814 24.5 5.656 1 92.19 15 GLN B CA 1
ATOM 1511 C C . GLN B 1 15 ? 2.299 24.172 5.789 1 92.19 15 GLN B C 1
ATOM 1513 O O . GLN B 1 15 ? 2.912 23.641 4.859 1 92.19 15 GLN B O 1
ATOM 1518 N N . GLN B 1 16 ? 2.879 24.438 6.918 1 91.44 16 GLN B N 1
ATOM 1519 C CA . GLN B 1 16 ? 4.301 24.25 7.176 1 91.44 16 GLN B CA 1
ATOM 1520 C C . GLN B 1 16 ? 4.688 22.781 7.105 1 91.44 16 GLN B C 1
ATOM 1522 O O . GLN B 1 16 ? 5.871 22.453 7.008 1 91.44 16 GLN B O 1
ATOM 1527 N N . MET B 1 17 ? 3.699 21.906 7.145 1 94.06 17 MET B N 1
ATOM 1528 C CA . MET B 1 17 ? 3.961 20.469 7.109 1 94.06 17 MET B CA 1
ATOM 1529 C C . MET B 1 17 ? 3.846 19.922 5.688 1 94.06 17 MET B C 1
ATOM 1531 O O . MET B 1 17 ? 4.129 18.75 5.438 1 94.06 17 MET B O 1
ATOM 1535 N N . ILE B 1 18 ? 3.438 20.781 4.762 1 96.12 18 ILE B N 1
ATOM 1536 C CA . ILE B 1 18 ? 3.182 20.375 3.387 1 96.12 18 ILE B CA 1
ATOM 1537 C C . ILE B 1 18 ? 4.383 20.719 2.512 1 96.12 18 ILE B C 1
ATOM 1539 O O . ILE B 1 18 ? 4.766 21.875 2.406 1 96.12 18 ILE B O 1
ATOM 1543 N N . PHE B 1 19 ? 4.957 19.719 1.846 1 96.5 19 PHE B N 1
ATOM 1544 C CA . PHE B 1 19 ? 6.129 20.031 1.032 1 96.5 19 PHE B CA 1
ATOM 1545 C C . PHE B 1 19 ? 5.836 19.797 -0.445 1 96.5 19 PHE B C 1
ATOM 1547 O O . PHE B 1 19 ? 6.66 20.125 -1.305 1 96.5 19 PHE B O 1
ATOM 1554 N N . TRP B 1 20 ? 4.711 19.219 -0.771 1 94.75 20 TRP B N 1
ATOM 1555 C CA . TRP B 1 20 ? 4.305 18.969 -2.148 1 94.75 20 TRP B CA 1
ATOM 1556 C C . TRP B 1 20 ? 2.795 19.109 -2.305 1 94.75 20 TRP B C 1
ATOM 1558 O O . TRP B 1 20 ? 2.025 18.562 -1.51 1 94.75 20 TRP B O 1
ATOM 1568 N N . THR B 1 21 ? 2.371 19.859 -3.256 1 93.12 21 THR B N 1
ATOM 1569 C CA . THR B 1 21 ? 0.959 20.016 -3.59 1 93.12 21 THR B CA 1
ATOM 1570 C C . THR B 1 21 ? 0.76 20.047 -5.102 1 93.12 21 THR B C 1
ATOM 1572 O O . THR B 1 21 ? 1.378 20.844 -5.805 1 93.12 21 THR B O 1
ATOM 1575 N N . LYS B 1 22 ? 0.018 19.031 -5.547 1 84.81 22 LYS B N 1
ATOM 1576 C CA . LYS B 1 22 ? -0.337 19.016 -6.961 1 84.81 22 LYS B CA 1
ATOM 1577 C C . LYS B 1 22 ? -1.769 18.531 -7.168 1 84.81 22 LYS B C 1
ATOM 1579 O O . LYS B 1 22 ? -2.121 17.422 -6.75 1 84.81 22 LYS B O 1
ATOM 1584 N N . SER B 1 23 ? -2.521 19.281 -7.949 1 87.5 23 SER B N 1
ATOM 1585 C CA . SER B 1 23 ? -3.877 19.031 -8.43 1 87.5 23 SER B CA 1
ATOM 1586 C C . SER B 1 23 ? -4.746 18.406 -7.344 1 87.5 23 SER B C 1
ATOM 1588 O O . SER B 1 23 ? -5.457 19.109 -6.625 1 87.5 23 SER B O 1
ATOM 1590 N N . ASN B 1 24 ? -4.637 16.984 -7.07 1 95.19 24 ASN B N 1
ATOM 1591 C CA . ASN B 1 24 ? -5.656 16.328 -6.258 1 95.19 24 ASN B CA 1
ATOM 1592 C C . ASN B 1 24 ? -5.066 15.789 -4.957 1 95.19 24 ASN B C 1
ATOM 1594 O O . ASN B 1 24 ? -5.801 15.289 -4.102 1 95.19 24 ASN B O 1
ATOM 1598 N N . I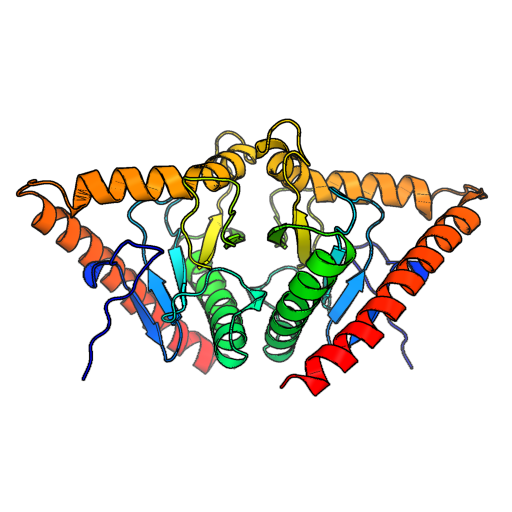LE B 1 25 ? -3.686 15.938 -4.746 1 97.19 25 ILE B N 1
ATOM 1599 C CA . ILE B 1 25 ? -3.072 15.305 -3.582 1 97.19 25 ILE B CA 1
ATOM 1600 C C . ILE B 1 25 ? -2.008 16.234 -2.994 1 97.19 25 ILE B C 1
ATOM 1602 O O . ILE B 1 25 ? -1.553 17.156 -3.658 1 97.19 25 ILE B O 1
ATOM 1606 N N . CYS B 1 26 ? -1.653 16.016 -1.761 1 97.81 26 CYS B N 1
ATOM 1607 C CA . CYS B 1 26 ? -0.554 16.656 -1.056 1 97.81 26 CYS B CA 1
ATOM 1608 C C . CYS B 1 26 ? 0.36 15.633 -0.403 1 97.81 26 CYS B C 1
ATOM 1610 O O . CYS B 1 26 ? -0.04 14.484 -0.193 1 97.81 26 CYS B O 1
ATOM 1612 N N . ALA B 1 27 ? 1.583 16.047 -0.202 1 98.12 27 ALA B N 1
ATOM 1613 C CA . ALA B 1 27 ? 2.512 15.266 0.613 1 98.12 27 ALA B CA 1
ATOM 1614 C C . ALA B 1 27 ? 3.01 16.078 1.805 1 98.12 27 ALA B C 1
ATOM 1616 O O . ALA B 1 27 ? 3.295 17.266 1.675 1 98.12 27 ALA B O 1
ATOM 1617 N N . ILE B 1 28 ? 3.049 15.383 2.961 1 97.81 28 ILE B N 1
ATOM 1618 C CA . ILE B 1 28 ? 3.434 16.109 4.168 1 97.81 28 ILE B CA 1
ATOM 1619 C C . ILE B 1 28 ? 4.547 15.352 4.887 1 97.81 28 ILE B C 1
ATOM 1621 O O . ILE B 1 28 ? 4.711 14.141 4.695 1 97.81 28 ILE B O 1
ATOM 1625 N N . ILE B 1 29 ? 5.316 16.062 5.629 1 96.88 29 ILE B N 1
ATOM 1626 C CA . ILE B 1 29 ? 6.121 15.492 6.699 1 96.88 29 ILE B CA 1
ATOM 1627 C C . ILE B 1 29 ? 5.316 15.477 7.996 1 96.88 29 ILE B C 1
ATOM 1629 O O . ILE B 1 29 ? 5.102 16.516 8.617 1 96.88 29 ILE B O 1
ATOM 1633 N N . PRO B 1 30 ? 4.891 14.312 8.391 1 96.19 30 PRO B N 1
ATOM 1634 C CA . PRO B 1 30 ? 4.023 14.273 9.57 1 96.19 30 PRO B CA 1
ATOM 1635 C C . PRO B 1 30 ? 4.785 14.492 10.875 1 96.19 30 PRO B C 1
ATOM 1637 O O . PRO B 1 30 ? 6 14.289 10.922 1 96.19 30 PRO B O 1
ATOM 1640 N N . CYS B 1 31 ? 4.078 14.906 11.883 1 92.62 31 CYS B N 1
ATOM 1641 C CA . CYS B 1 31 ? 4.684 15.148 13.188 1 92.62 31 CYS B CA 1
ATOM 1642 C C . CYS B 1 31 ? 5.133 13.836 13.836 1 92.62 31 CYS B C 1
ATOM 1644 O O . CYS B 1 31 ? 5.895 13.844 14.805 1 92.62 31 CYS B O 1
ATOM 1646 N N . VAL B 1 32 ? 4.633 12.734 13.359 1 94.75 32 VAL B N 1
ATOM 1647 C CA . VAL B 1 32 ? 5.078 11.406 13.781 1 94.75 32 VAL B CA 1
ATOM 1648 C C . VAL B 1 32 ? 5.781 10.711 12.617 1 94.75 32 VAL B C 1
ATOM 1650 O O . VAL B 1 32 ? 5.148 10.367 11.617 1 94.75 32 VAL B O 1
ATOM 1653 N N . GLN B 1 33 ? 7.008 10.5 12.82 1 95.19 33 GLN B N 1
ATOM 1654 C CA . GLN B 1 33 ? 7.797 9.781 11.82 1 95.19 33 GLN B CA 1
ATOM 1655 C C . GLN B 1 33 ? 8.312 8.461 12.383 1 95.19 33 GLN B C 1
ATOM 1657 O O . GLN B 1 33 ? 8.945 8.43 13.445 1 95.19 33 GLN B O 1
ATOM 1662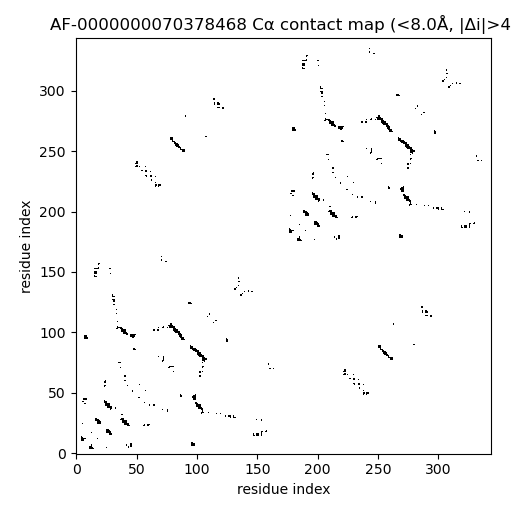 N N . LEU B 1 34 ? 8.055 7.418 11.664 1 94.44 34 LEU B N 1
ATOM 1663 C CA . LEU B 1 34 ? 8.523 6.105 12.102 1 94.44 34 LEU B CA 1
ATOM 1664 C C . LEU B 1 34 ? 10.031 5.973 11.898 1 94.44 34 LEU B C 1
ATOM 1666 O O . LEU B 1 34 ? 10.719 5.332 12.695 1 94.44 34 LEU B O 1
ATOM 1670 N N . VAL B 1 35 ? 10.57 6.5 10.805 1 94 35 VAL B N 1
ATOM 1671 C CA . VAL B 1 35 ? 11.984 6.633 10.477 1 94 35 VAL B CA 1
ATOM 1672 C C . VAL B 1 35 ? 12.234 7.977 9.797 1 94 35 VAL B C 1
ATOM 1674 O O . VAL B 1 35 ? 11.297 8.617 9.32 1 94 35 VAL B O 1
ATOM 1677 N N . PRO B 1 36 ? 13.508 8.383 9.836 1 93.06 36 PRO B N 1
ATOM 1678 C CA . PRO B 1 36 ? 13.789 9.586 9.055 1 93.06 36 PRO B CA 1
ATOM 1679 C C . PRO B 1 36 ? 13.344 9.461 7.594 1 93.06 36 PRO B C 1
ATOM 1681 O O . PRO B 1 36 ? 13.625 8.445 6.949 1 93.06 36 PRO B O 1
ATOM 1684 N N . GLY B 1 37 ? 12.555 10.445 7.125 1 95.44 37 GLY B N 1
ATOM 1685 C CA . GLY B 1 37 ? 12.125 10.453 5.734 1 95.44 37 GLY B CA 1
ATOM 1686 C C . GLY B 1 37 ? 10.711 9.938 5.539 1 95.44 37 GLY B C 1
ATOM 1687 O O . GLY B 1 37 ? 10.172 10 4.434 1 95.44 37 GLY B O 1
ATOM 1688 N N . HIS B 1 38 ? 10.055 9.445 6.605 1 97.38 38 HIS B N 1
ATOM 1689 C CA . HIS B 1 38 ? 8.672 9 6.523 1 97.38 38 HIS B CA 1
ATOM 1690 C C . HIS B 1 38 ? 7.746 10.148 6.141 1 97.38 38 HIS B C 1
ATOM 1692 O O . HIS B 1 38 ? 7.73 11.188 6.805 1 97.38 38 HIS B O 1
ATOM 1698 N N . VAL B 1 39 ? 7.023 10 5.062 1 98.31 39 VAL B N 1
ATOM 1699 C CA . VAL B 1 39 ? 6.086 11.031 4.625 1 98.31 39 VAL B CA 1
ATOM 1700 C C . VAL B 1 39 ? 4.715 10.406 4.375 1 98.31 39 VAL B C 1
ATOM 1702 O O . VAL B 1 39 ? 4.582 9.18 4.305 1 98.31 39 VAL B O 1
ATOM 1705 N N . LEU B 1 40 ? 3.697 11.242 4.285 1 98.62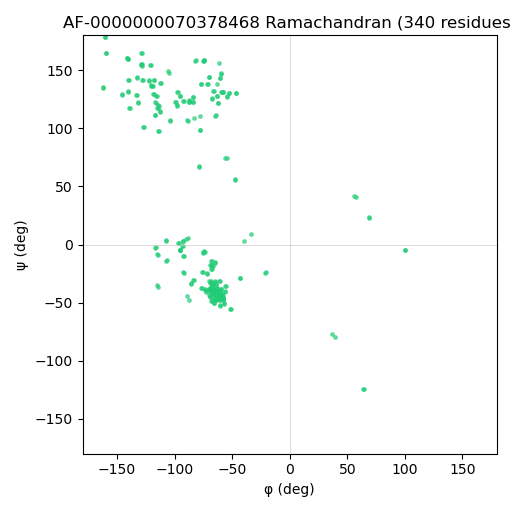 40 LEU B N 1
ATOM 1706 C CA . LEU B 1 40 ? 2.34 10.828 3.945 1 98.62 40 LEU B CA 1
ATOM 1707 C C . LEU B 1 40 ? 1.867 11.5 2.664 1 98.62 40 LEU B C 1
ATOM 1709 O O . LEU B 1 40 ? 2.131 12.688 2.451 1 98.62 40 LEU B O 1
ATOM 1713 N N . ILE B 1 41 ? 1.243 10.766 1.796 1 98.56 41 ILE B N 1
ATOM 1714 C CA . ILE B 1 41 ? 0.47 11.336 0.696 1 98.56 41 ILE B CA 1
ATOM 1715 C C . ILE B 1 41 ? -1.008 11.383 1.074 1 98.56 41 ILE B C 1
ATOM 1717 O O . ILE B 1 41 ? -1.573 10.383 1.52 1 98.56 41 ILE B O 1
ATOM 1721 N N . ILE B 1 42 ? -1.639 12.547 0.867 1 98.25 42 ILE B N 1
ATOM 1722 C CA . ILE B 1 42 ? -3.018 12.758 1.295 1 98.25 42 ILE B CA 1
ATOM 1723 C C . ILE B 1 42 ? -3.826 13.359 0.149 1 98.25 42 ILE B C 1
ATOM 1725 O O . ILE B 1 42 ? -3.494 14.438 -0.355 1 98.25 42 ILE B O 1
ATOM 1729 N N . PRO B 1 43 ? -4.926 12.664 -0.263 1 98 43 PRO B N 1
ATOM 1730 C CA . PRO B 1 43 ? -5.84 13.352 -1.178 1 98 43 PRO B CA 1
ATOM 1731 C C . PRO B 1 43 ? -6.441 14.617 -0.574 1 98 43 PRO B C 1
ATOM 1733 O O . PRO B 1 43 ? -6.742 14.656 0.622 1 98 43 PRO B O 1
ATOM 1736 N N . LYS B 1 44 ? -6.621 15.625 -1.391 1 97.06 44 LYS B N 1
ATOM 1737 C CA . LYS B 1 44 ? -7.227 16.875 -0.921 1 97.06 44 LYS B CA 1
ATOM 1738 C C . LYS B 1 44 ? -8.68 16.656 -0.515 1 97.06 44 LYS B C 1
ATOM 1740 O O . LYS B 1 44 ? -9.156 17.25 0.45 1 97.06 44 LYS B O 1
ATOM 1745 N N . ARG B 1 45 ? -9.328 15.82 -1.314 1 95.75 45 ARG B N 1
ATOM 1746 C CA . ARG B 1 45 ? -10.688 15.461 -0.933 1 95.75 45 ARG B CA 1
ATOM 1747 C C . ARG B 1 45 ? -10.695 14.539 0.28 1 95.75 45 ARG B C 1
ATOM 1749 O O . ARG B 1 45 ? -9.875 13.625 0.371 1 95.75 45 ARG B O 1
ATOM 1756 N N . ASN B 1 46 ? -11.594 14.805 1.16 1 94.88 46 ASN B N 1
ATOM 1757 C CA . ASN B 1 46 ? -11.75 13.938 2.32 1 94.88 46 ASN B CA 1
ATOM 1758 C C . ASN B 1 46 ? -12.508 12.656 1.963 1 94.88 46 ASN B C 1
ATOM 1760 O O . ASN B 1 46 ? -13.734 12.656 1.908 1 94.88 46 ASN B O 1
ATOM 1764 N N . VAL B 1 47 ? -11.812 11.656 1.743 1 96.19 47 VAL B N 1
ATOM 1765 C CA . VAL B 1 47 ? -12.375 10.352 1.4 1 96.19 47 VAL B CA 1
ATOM 1766 C C . VAL B 1 47 ? -11.805 9.281 2.328 1 96.19 47 VAL B C 1
ATOM 1768 O O . VAL B 1 47 ? -10.617 9.289 2.637 1 96.19 47 VAL B O 1
ATOM 1771 N N . SER B 1 48 ? -12.617 8.359 2.711 1 96 48 SER B N 1
ATOM 1772 C CA . SER B 1 48 ? -12.266 7.426 3.773 1 96 48 SER B CA 1
ATOM 1773 C C . SER B 1 48 ? -11.625 6.164 3.209 1 96 48 SER B C 1
ATOM 1775 O O . SER B 1 48 ? -10.898 5.465 3.914 1 96 48 SER B O 1
ATOM 1777 N N . TYR B 1 49 ? -11.945 5.863 1.882 1 94.62 49 TYR B N 1
ATOM 1778 C CA . TYR B 1 49 ? -11.555 4.574 1.331 1 94.62 49 TYR B CA 1
ATOM 1779 C C . TYR B 1 49 ? -10.891 4.738 -0.03 1 94.62 49 TYR B C 1
ATOM 1781 O O . TYR B 1 49 ? -11.289 5.594 -0.824 1 94.62 49 TYR B O 1
ATOM 1789 N N . PHE B 1 50 ? -9.953 3.92 -0.209 1 95.56 50 PHE B N 1
ATOM 1790 C CA . PHE B 1 50 ? -9.242 3.945 -1.482 1 95.56 50 PHE B CA 1
ATOM 1791 C C . PHE B 1 50 ? -10.211 3.777 -2.646 1 95.56 50 PHE B C 1
ATOM 1793 O O . PHE B 1 50 ? -10.039 4.391 -3.701 1 95.56 50 PHE B O 1
ATOM 1800 N N . ASN B 1 51 ? -11.227 2.98 -2.447 1 93.19 51 ASN B N 1
ATOM 1801 C CA . ASN B 1 51 ? -12.18 2.689 -3.512 1 93.19 51 ASN B CA 1
ATOM 1802 C C . ASN B 1 51 ? -13.102 3.881 -3.783 1 93.19 51 ASN B C 1
ATOM 1804 O O . ASN B 1 51 ? -13.828 3.895 -4.777 1 93.19 51 ASN B O 1
ATOM 1808 N N . ASP B 1 52 ? -13.039 4.906 -3.01 1 94.5 52 ASP B N 1
ATOM 1809 C CA . ASP B 1 52 ? -13.828 6.113 -3.211 1 94.5 52 ASP B CA 1
ATOM 1810 C C . ASP B 1 52 ? -13.039 7.164 -3.986 1 94.5 52 ASP B C 1
ATOM 1812 O O . ASP B 1 52 ? -13.586 8.211 -4.359 1 94.5 52 ASP B O 1
ATOM 1816 N N . LEU B 1 53 ? -11.773 6.867 -4.254 1 96.38 53 LEU B N 1
ATOM 1817 C CA . LEU B 1 53 ? -10.93 7.824 -4.969 1 96.38 53 LEU B CA 1
ATOM 1818 C C . LEU B 1 53 ? -11.367 7.949 -6.426 1 96.38 53 LEU B C 1
ATOM 1820 O O . LEU B 1 53 ? -11.734 6.957 -7.055 1 96.38 53 LEU B O 1
ATOM 1824 N N . GLU B 1 54 ? -11.258 9.148 -6.91 1 95.62 54 GLU B N 1
ATOM 1825 C CA . GLU B 1 54 ? -11.438 9.359 -8.344 1 95.62 54 GLU B CA 1
ATOM 1826 C C . GLU B 1 54 ? -10.227 8.859 -9.133 1 95.62 54 GLU B C 1
ATOM 1828 O O . GLU B 1 54 ? -9.125 8.75 -8.586 1 95.62 54 GLU B O 1
ATOM 1833 N N . LEU B 1 55 ? -10.508 8.602 -10.398 1 94.25 55 LEU B N 1
ATOM 1834 C CA . LEU B 1 55 ? -9.461 8.039 -11.242 1 94.25 55 LEU B CA 1
ATOM 1835 C C . LEU B 1 55 ? -8.227 8.93 -11.242 1 94.25 55 LEU B C 1
ATOM 1837 O O . LEU B 1 55 ? -7.098 8.438 -11.156 1 94.25 55 LEU B O 1
ATOM 1841 N N . GLN B 1 56 ? -8.438 10.156 -11.273 1 95.69 56 GLN B N 1
ATOM 1842 C CA . GLN B 1 56 ? -7.305 11.078 -11.305 1 95.69 56 GLN B CA 1
ATOM 1843 C C . GLN B 1 56 ? -6.527 11.039 -9.992 1 95.69 56 GLN B C 1
ATOM 1845 O O . GLN B 1 56 ? -5.301 11.164 -9.984 1 95.69 56 GLN B O 1
ATOM 1850 N N . GLU B 1 57 ? -7.184 10.906 -8.859 1 96.94 57 GLU B N 1
ATOM 1851 C CA . GLU B 1 57 ? -6.527 10.789 -7.562 1 96.94 57 GLU B CA 1
ATOM 1852 C C . GLU B 1 57 ? -5.68 9.516 -7.488 1 96.94 57 GLU B C 1
ATOM 1854 O O . GLU B 1 57 ? -4.555 9.547 -6.984 1 96.94 57 GLU B O 1
ATOM 1859 N N . VAL B 1 58 ? -6.25 8.438 -8.023 1 96.31 58 VAL B N 1
ATOM 1860 C CA . VAL B 1 58 ? -5.535 7.168 -8.047 1 96.31 58 VAL B CA 1
ATOM 1861 C C . VAL B 1 58 ? -4.25 7.309 -8.852 1 96.31 58 VAL B C 1
ATOM 1863 O O . VAL B 1 58 ? -3.182 6.883 -8.406 1 96.31 58 VAL B O 1
ATOM 1866 N N . PHE B 1 59 ? -4.371 7.918 -9.93 1 94.69 59 PHE B N 1
ATOM 1867 C CA . PHE B 1 59 ? -3.217 8.117 -10.797 1 94.69 59 PHE B CA 1
ATOM 1868 C C . PHE B 1 59 ? -2.178 9.008 -10.125 1 94.69 59 PHE B C 1
ATOM 1870 O O . PHE B 1 59 ? -0.985 8.703 -10.141 1 94.69 59 PHE B O 1
ATOM 1877 N N . ASP B 1 60 ? -2.656 10.117 -9.555 1 96.56 60 ASP B N 1
ATOM 1878 C CA . ASP B 1 60 ? -1.756 11.047 -8.883 1 96.56 60 ASP B CA 1
ATOM 1879 C C . ASP B 1 60 ? -1.024 10.367 -7.727 1 96.56 60 ASP B C 1
ATOM 1881 O O . ASP B 1 60 ? 0.175 10.578 -7.535 1 96.56 60 ASP B O 1
ATOM 1885 N N . ILE B 1 61 ? -1.727 9.539 -7.016 1 97.25 61 ILE B N 1
ATOM 1886 C CA . ILE B 1 61 ? -1.137 8.844 -5.879 1 97.25 61 ILE B CA 1
ATOM 1887 C C . ILE B 1 61 ? -0.065 7.871 -6.367 1 97.25 61 ILE B C 1
ATOM 1889 O O . ILE B 1 61 ? 1.038 7.824 -5.82 1 97.25 61 ILE B O 1
ATOM 1893 N N . GLY B 1 62 ? -0.395 7.094 -7.398 1 96.69 62 GLY B N 1
ATOM 1894 C CA . GLY B 1 62 ? 0.574 6.16 -7.945 1 96.69 62 GLY B CA 1
ATOM 1895 C C . GLY B 1 62 ? 1.846 6.828 -8.43 1 96.69 62 GLY B C 1
ATOM 1896 O O . GLY B 1 62 ? 2.949 6.383 -8.109 1 96.69 62 GLY B O 1
ATOM 1897 N N . LEU B 1 63 ? 1.669 7.926 -9.141 1 95.69 63 LEU B N 1
ATOM 1898 C CA . LEU B 1 63 ? 2.812 8.625 -9.719 1 95.69 63 LEU B CA 1
ATOM 1899 C C . LEU B 1 63 ? 3.66 9.266 -8.625 1 95.69 63 LEU B C 1
ATOM 1901 O O . LEU B 1 63 ? 4.891 9.211 -8.672 1 95.69 63 LEU B O 1
ATOM 1905 N N . LEU B 1 64 ? 3.016 9.898 -7.703 1 96.5 64 LEU B N 1
ATOM 1906 C CA . LEU B 1 64 ? 3.762 10.547 -6.629 1 96.5 64 LEU B CA 1
ATOM 1907 C C . LEU B 1 64 ? 4.473 9.516 -5.758 1 96.5 64 LEU B C 1
ATOM 1909 O O . LEU B 1 64 ? 5.594 9.758 -5.297 1 96.5 64 LEU B O 1
ATOM 1913 N N . THR B 1 65 ? 3.795 8.375 -5.516 1 97.31 65 THR B N 1
ATOM 1914 C CA . THR B 1 65 ? 4.434 7.293 -4.766 1 97.31 65 THR B CA 1
ATOM 1915 C C . THR B 1 65 ? 5.711 6.836 -5.461 1 97.31 65 THR B C 1
ATOM 1917 O O . THR B 1 65 ? 6.762 6.711 -4.824 1 97.31 65 THR B O 1
ATOM 1920 N N . ARG B 1 66 ? 5.625 6.625 -6.742 1 96.31 66 ARG B N 1
ATOM 1921 C CA . ARG B 1 66 ? 6.785 6.219 -7.527 1 96.31 66 ARG B CA 1
ATOM 1922 C C . ARG B 1 66 ? 7.91 7.246 -7.414 1 96.31 66 ARG B C 1
ATOM 1924 O O . ARG B 1 66 ? 9.062 6.883 -7.172 1 96.31 66 ARG B O 1
ATOM 1931 N N . PHE B 1 67 ? 7.559 8.469 -7.551 1 95.44 67 PHE B N 1
ATOM 1932 C CA . PHE B 1 67 ? 8.523 9.562 -7.547 1 95.44 67 PHE B CA 1
ATOM 1933 C C . PHE B 1 67 ? 9.148 9.727 -6.168 1 95.44 67 PHE B C 1
ATOM 1935 O O . PHE B 1 67 ? 10.367 9.812 -6.039 1 95.44 67 PHE B O 1
ATOM 1942 N N . LEU B 1 68 ? 8.359 9.766 -5.113 1 96.31 68 LEU B N 1
ATOM 1943 C CA . LEU B 1 68 ? 8.844 10.039 -3.766 1 96.31 68 LEU B CA 1
ATOM 1944 C C . LEU B 1 68 ? 9.664 8.867 -3.234 1 96.31 68 LEU B C 1
ATOM 1946 O O . LEU B 1 68 ? 10.641 9.07 -2.516 1 96.31 68 LEU B O 1
ATOM 1950 N N . THR B 1 69 ? 9.234 7.648 -3.541 1 96 69 THR B N 1
ATOM 1951 C CA . THR B 1 69 ? 10.023 6.504 -3.088 1 96 69 THR B CA 1
ATOM 1952 C C . THR B 1 69 ? 11.445 6.578 -3.629 1 96 69 THR B C 1
ATOM 1954 O O . THR B 1 69 ? 12.406 6.414 -2.877 1 96 69 THR B O 1
ATOM 1957 N N . LYS B 1 70 ? 11.578 6.898 -4.855 1 94.81 70 LYS B N 1
ATOM 1958 C CA . LYS B 1 70 ? 12.898 7.02 -5.461 1 94.81 70 LYS B CA 1
ATOM 1959 C C . LYS B 1 70 ? 13.68 8.18 -4.844 1 94.81 70 LYS B C 1
ATOM 1961 O O . LYS B 1 70 ? 14.844 8.016 -4.461 1 94.81 70 LYS B O 1
ATOM 1966 N N . GLY B 1 71 ? 13.062 9.312 -4.793 1 95.56 71 GLY B N 1
ATOM 1967 C CA . GLY B 1 71 ? 13.719 10.508 -4.273 1 95.56 71 GLY B CA 1
ATOM 1968 C C . GLY B 1 71 ? 14.125 10.375 -2.818 1 95.56 71 GLY B C 1
ATOM 1969 O O . GLY B 1 71 ? 15.234 10.766 -2.443 1 95.56 71 GLY B O 1
ATOM 1970 N N . LEU B 1 72 ? 13.25 9.852 -1.974 1 95.12 72 LEU B N 1
ATOM 1971 C CA . LEU B 1 72 ? 13.516 9.734 -0.543 1 95.12 72 LEU B CA 1
ATOM 1972 C C . LEU B 1 72 ? 14.602 8.703 -0.274 1 95.12 72 LEU B C 1
ATOM 1974 O O . LEU B 1 72 ? 15.414 8.875 0.633 1 95.12 72 LEU B O 1
ATOM 1978 N N . GLU B 1 73 ? 14.539 7.602 -1.031 1 94.31 73 GLU B N 1
ATOM 1979 C CA . GLU B 1 73 ? 15.602 6.605 -0.884 1 94.31 73 GLU B CA 1
ATOM 1980 C C . GLU B 1 73 ? 16.969 7.207 -1.196 1 94.31 73 GLU B C 1
ATOM 1982 O O . GLU B 1 73 ? 17.953 6.934 -0.499 1 94.31 73 GLU B O 1
ATOM 1987 N N . LYS B 1 74 ? 17.016 7.973 -2.223 1 95.06 74 LYS B N 1
ATOM 1988 C CA . LYS B 1 74 ? 18.25 8.656 -2.57 1 95.06 74 LYS B CA 1
ATOM 1989 C C . LYS B 1 74 ? 18.656 9.656 -1.489 1 95.06 74 LYS B C 1
ATOM 1991 O O . LYS B 1 74 ? 19.797 9.672 -1.039 1 95.06 74 LYS B O 1
ATOM 1996 N N . PHE B 1 75 ? 17.703 10.492 -1.04 1 95.12 75 PHE B N 1
ATOM 1997 C CA . PHE B 1 75 ? 17.969 11.555 -0.08 1 95.12 75 PHE B CA 1
ATOM 1998 C C . PHE B 1 75 ? 18.438 10.977 1.251 1 95.12 75 PHE B C 1
ATOM 2000 O O . PHE B 1 75 ? 19.359 11.516 1.873 1 95.12 75 PHE B O 1
ATOM 2007 N N . TYR B 1 76 ? 17.906 9.867 1.673 1 94.69 76 TYR B N 1
ATOM 2008 C CA . TYR B 1 76 ? 18.188 9.32 2.996 1 94.69 76 TYR B CA 1
ATOM 2009 C C . TYR B 1 76 ? 19.078 8.094 2.902 1 94.69 76 TYR B C 1
ATOM 2011 O O . TYR B 1 76 ? 19.328 7.414 3.902 1 94.69 76 TYR B O 1
ATOM 2019 N N . THR B 1 77 ? 19.531 7.746 1.738 1 94.69 77 THR B N 1
ATOM 2020 C CA . THR B 1 77 ? 20.391 6.598 1.489 1 94.69 77 THR B CA 1
ATOM 2021 C C . THR B 1 77 ? 19.75 5.312 2.002 1 94.69 77 THR B C 1
ATOM 2023 O O . THR B 1 77 ? 20.375 4.535 2.721 1 94.69 77 THR B O 1
ATOM 2026 N N . ALA B 1 78 ? 18.469 5.27 1.723 1 93.81 78 ALA B N 1
ATOM 2027 C CA . ALA B 1 78 ? 17.719 4.059 2.057 1 93.81 78 ALA B CA 1
ATOM 2028 C C . ALA B 1 78 ? 17.891 2.992 0.979 1 93.81 78 ALA B C 1
ATOM 2030 O O . ALA B 1 78 ? 18.266 3.301 -0.156 1 93.81 78 ALA B O 1
ATOM 2031 N N . THR B 1 79 ? 17.656 1.734 1.349 1 91.38 79 THR B N 1
ATOM 2032 C CA . THR B 1 79 ? 17.891 0.64 0.415 1 91.38 79 THR B CA 1
ATOM 2033 C C . THR B 1 79 ? 16.578 0.069 -0.099 1 91.38 79 THR B C 1
ATOM 2035 O O . THR B 1 79 ? 16.562 -0.706 -1.059 1 91.38 79 THR B O 1
ATOM 2038 N N . SER B 1 80 ? 15.5 0.422 0.543 1 89.44 80 SER B N 1
ATOM 2039 C CA . SER B 1 80 ? 14.141 0.041 0.155 1 89.44 80 SER B CA 1
ATOM 2040 C C . SER B 1 80 ? 13.109 0.963 0.788 1 89.44 80 SER B C 1
ATOM 2042 O O . SER B 1 80 ? 13.461 1.954 1.431 1 89.44 80 SER B O 1
ATOM 2044 N N . SER B 1 81 ? 11.805 0.713 0.468 1 92.31 81 SER B N 1
ATOM 2045 C CA . SER B 1 81 ? 10.734 1.491 1.077 1 92.31 81 SER B CA 1
ATOM 2046 C C . SER B 1 81 ? 9.539 0.609 1.425 1 92.31 81 SER B C 1
ATOM 2048 O O . SER B 1 81 ? 9.234 -0.345 0.706 1 92.31 81 SER B O 1
ATOM 2050 N N . THR B 1 82 ? 8.969 0.902 2.52 1 89.94 82 THR B N 1
ATOM 2051 C CA . THR B 1 82 ? 7.641 0.389 2.846 1 89.94 82 THR B CA 1
ATOM 2052 C C . THR B 1 82 ? 6.559 1.367 2.402 1 89.94 82 THR B C 1
ATOM 2054 O O . THR B 1 82 ? 6.617 2.555 2.729 1 89.94 82 THR B O 1
ATOM 2057 N N . VAL B 1 83 ? 5.633 0.867 1.571 1 95.06 83 VAL B N 1
ATOM 2058 C CA . VAL B 1 83 ? 4.484 1.657 1.142 1 95.06 83 VAL B CA 1
ATOM 2059 C C . VAL B 1 83 ? 3.195 1.013 1.646 1 95.06 83 VAL B C 1
ATOM 2061 O O . VAL B 1 83 ? 2.906 -0.143 1.327 1 95.06 83 VAL B O 1
ATOM 2064 N N . TYR B 1 84 ? 2.445 1.752 2.404 1 94.88 84 TYR B N 1
ATOM 2065 C CA . TYR B 1 84 ? 1.225 1.253 3.027 1 94.88 84 TYR B CA 1
ATOM 2066 C C . TYR B 1 84 ? 0.073 2.23 2.83 1 94.88 84 TYR B C 1
ATOM 2068 O O . TYR B 1 84 ? 0.216 3.428 3.088 1 94.88 84 TYR B O 1
ATOM 2076 N N . ILE B 1 85 ? -1.054 1.761 2.35 1 95.81 85 ILE B N 1
ATOM 2077 C CA . ILE B 1 85 ? -2.238 2.59 2.146 1 95.81 85 ILE B CA 1
ATOM 2078 C C . ILE B 1 85 ? -3.193 2.424 3.326 1 95.81 85 ILE B C 1
ATOM 2080 O O . ILE B 1 85 ? -3.682 1.321 3.586 1 95.81 85 ILE B O 1
ATOM 2084 N N . HIS B 1 86 ? -3.441 3.439 3.967 1 93.75 86 HIS B N 1
ATOM 2085 C CA . HIS B 1 86 ? -4.398 3.455 5.066 1 93.75 86 HIS B CA 1
ATOM 2086 C C . HIS B 1 86 ? -5.816 3.691 4.559 1 93.75 86 HIS B C 1
ATOM 2088 O O . HIS B 1 86 ? -6.078 4.672 3.859 1 93.75 86 HIS B O 1
ATOM 2094 N N . ASN B 1 87 ? -6.688 2.807 4.875 1 93.94 87 ASN B N 1
ATOM 2095 C CA . ASN B 1 87 ? -8.133 2.994 4.801 1 93.94 87 ASN B CA 1
ATOM 2096 C C . ASN B 1 87 ? -8.742 3.186 6.188 1 93.94 87 ASN B C 1
ATOM 2098 O O . ASN B 1 87 ? -8.266 2.605 7.168 1 93.94 87 ASN B O 1
ATOM 2102 N N . TYR B 1 88 ? -9.766 3.959 6.184 1 93.88 88 TYR B N 1
ATOM 2103 C CA . TYR B 1 88 ? -10.484 4.109 7.441 1 93.88 88 TYR B CA 1
ATOM 2104 C C . TYR B 1 88 ? -10.992 2.766 7.949 1 93.88 88 TYR B C 1
ATOM 2106 O O . TYR B 1 88 ? -11.492 1.952 7.172 1 93.88 88 TYR B O 1
ATOM 2114 N N . ASN B 1 89 ? -10.727 2.516 9.234 1 89.62 89 ASN B N 1
ATOM 2115 C CA . ASN B 1 89 ? -11.281 1.354 9.922 1 89.62 89 ASN B CA 1
ATOM 2116 C C . ASN B 1 89 ? -12.43 1.745 10.844 1 89.62 89 ASN B C 1
ATOM 2118 O O . ASN B 1 89 ? -12.211 2.264 11.938 1 89.62 89 ASN B O 1
ATOM 2122 N N . PRO B 1 90 ? -13.656 1.435 10.477 1 89.62 90 PRO B N 1
ATOM 2123 C CA . PRO B 1 90 ? -14.805 1.857 11.281 1 89.62 90 PRO B CA 1
ATOM 2124 C C . PRO B 1 90 ? -14.867 1.152 12.633 1 89.62 90 PRO B C 1
ATOM 2126 O O . PRO B 1 90 ? -15.594 1.592 13.523 1 89.62 90 PRO B O 1
ATOM 2129 N N . ASN B 1 91 ? -14.086 0.095 12.773 1 86.44 91 ASN B N 1
ATOM 2130 C CA . ASN B 1 91 ? -14.109 -0.659 14.023 1 86.44 91 ASN B CA 1
ATOM 2131 C C . ASN B 1 91 ? -13.031 -0.172 14.992 1 86.44 91 ASN B C 1
ATOM 2133 O O . ASN B 1 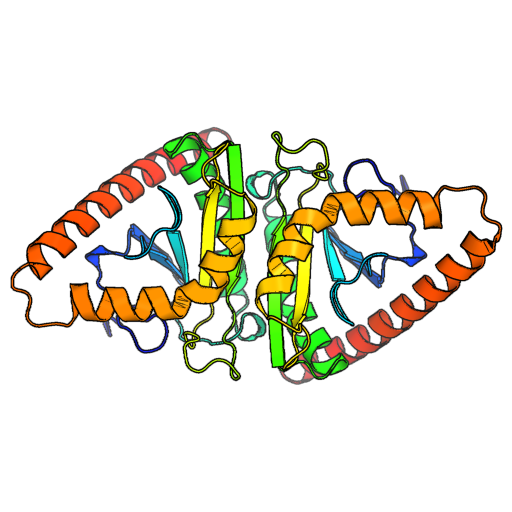91 ? -12.836 -0.759 16.062 1 86.44 91 ASN B O 1
ATOM 2137 N N . ASP B 1 92 ? -12.281 0.767 14.594 1 88.19 92 ASP B N 1
ATOM 2138 C CA . ASP B 1 92 ? -11.25 1.409 15.406 1 88.19 92 ASP B CA 1
ATOM 2139 C C . ASP B 1 92 ? -11.562 2.891 15.609 1 88.19 92 ASP B C 1
ATOM 2141 O O . ASP B 1 92 ? -11.453 3.688 14.672 1 88.19 92 ASP B O 1
ATOM 2145 N N . SER B 1 93 ? -11.891 3.277 16.812 1 91.75 93 SER B N 1
ATOM 2146 C CA . SER B 1 93 ? -12.32 4.637 17.109 1 91.75 93 SER B CA 1
ATOM 2147 C C . SER B 1 93 ? -11.188 5.637 16.906 1 91.75 93 SER B C 1
ATOM 2149 O O . SER B 1 93 ? -11.422 6.84 16.766 1 91.75 93 SER B O 1
ATOM 2151 N N . GLU B 1 94 ? -9.945 5.113 16.875 1 93.31 94 GLU B N 1
ATOM 2152 C CA . GLU B 1 94 ? -8.797 6.008 16.734 1 93.31 94 GLU B CA 1
ATOM 2153 C C . GLU B 1 94 ? -8.422 6.172 15.258 1 93.31 94 GLU B C 1
ATOM 2155 O O . GLU B 1 94 ? -7.566 6.996 14.922 1 93.31 94 GLU B O 1
ATOM 2160 N N . SER B 1 95 ? -9 5.379 14.406 1 93.69 95 SER B N 1
ATOM 2161 C CA . SER B 1 95 ? -8.664 5.422 12.984 1 93.69 95 SER B CA 1
ATOM 2162 C C . SER B 1 95 ? -9.016 6.773 12.375 1 93.69 95 SER B C 1
ATOM 2164 O O . SER B 1 95 ? -10.117 7.289 12.586 1 93.69 95 SER B O 1
ATOM 2166 N N . LEU B 1 96 ? -8.047 7.406 11.703 1 96.94 96 LEU B N 1
ATOM 2167 C CA . LEU B 1 96 ? -8.312 8.648 10.984 1 96.94 96 LEU B CA 1
ATOM 2168 C C . LEU B 1 96 ? -9.234 8.414 9.797 1 96.94 96 LEU B C 1
ATOM 2170 O O . LEU B 1 96 ? -8.984 7.512 8.984 1 96.94 96 LEU B O 1
ATOM 2174 N N . GLN B 1 97 ? -10.281 9.117 9.75 1 96.5 97 GLN B N 1
ATOM 2175 C CA . GLN B 1 97 ? -11.281 8.93 8.703 1 96.5 97 GLN B CA 1
ATOM 2176 C C . GLN B 1 97 ? -10.836 9.586 7.395 1 96.5 97 GLN B C 1
ATOM 2178 O O . GLN B 1 97 ? -11.438 10.555 6.945 1 96.5 97 GLN B O 1
ATOM 2183 N N . GLN B 1 98 ? -9.836 9.07 6.82 1 97.5 98 GLN B N 1
ATOM 2184 C CA . GLN B 1 98 ? -9.172 9.539 5.609 1 97.5 98 GLN B CA 1
ATOM 2185 C C . GLN B 1 98 ? -8.312 8.438 4.996 1 97.5 98 GLN B C 1
ATOM 2187 O O . GLN B 1 98 ? -7.672 7.664 5.719 1 97.5 98 GLN B O 1
ATOM 2192 N N . VAL B 1 99 ? -8.422 8.305 3.676 1 97.56 99 VAL B N 1
ATOM 2193 C CA . VAL B 1 99 ? -7.422 7.477 3.008 1 97.56 99 VAL B CA 1
ATOM 2194 C C . VAL B 1 99 ? -6.121 8.258 2.865 1 97.56 99 VAL B C 1
ATOM 2196 O O . VAL B 1 99 ? -6.137 9.461 2.576 1 97.56 99 VAL B O 1
ATOM 2199 N N . TYR B 1 100 ? -4.965 7.602 3.119 1 98.38 100 TYR B N 1
ATOM 2200 C CA . TYR B 1 100 ? -3.658 8.211 2.898 1 98.38 100 TYR B CA 1
ATOM 2201 C C . TYR B 1 100 ? -2.576 7.141 2.768 1 98.38 100 TYR B C 1
ATOM 2203 O O . TYR B 1 100 ? -2.814 5.969 3.057 1 98.38 100 TYR B O 1
ATOM 2211 N N . VAL B 1 101 ? -1.439 7.527 2.279 1 98.31 101 VAL B N 1
ATOM 2212 C CA . VAL B 1 101 ? -0.385 6.566 1.973 1 98.31 101 VAL B CA 1
ATOM 2213 C C . VAL B 1 101 ? 0.849 6.867 2.822 1 98.31 101 VAL B C 1
ATOM 2215 O O . VAL B 1 101 ? 1.312 8.008 2.877 1 98.31 101 VAL B O 1
ATOM 2218 N N . HIS B 1 102 ? 1.357 5.859 3.469 1 98.12 102 HIS B N 1
ATOM 2219 C CA . HIS B 1 102 ? 2.67 5.914 4.102 1 98.12 102 HIS B CA 1
ATOM 2220 C C . HIS B 1 102 ? 3.779 5.605 3.104 1 98.12 102 HIS B C 1
ATOM 2222 O O . HIS B 1 102 ? 3.742 4.57 2.43 1 98.12 102 HIS B O 1
ATOM 2228 N N . ILE B 1 103 ? 4.719 6.453 3.014 1 97.69 103 ILE B N 1
ATOM 2229 C CA . ILE B 1 103 ? 5.988 6.137 2.371 1 97.69 103 ILE B CA 1
ATOM 2230 C C . ILE B 1 103 ? 7.113 6.168 3.404 1 97.69 103 ILE B C 1
ATOM 2232 O O . ILE B 1 103 ? 7.41 7.219 3.977 1 97.69 103 ILE B O 1
ATOM 2236 N N . ILE B 1 104 ? 7.746 5.027 3.609 1 95.94 104 ILE B N 1
ATOM 2237 C CA . ILE B 1 104 ? 8.734 4.879 4.668 1 95.94 104 ILE B CA 1
ATOM 2238 C C . ILE B 1 104 ? 10.039 4.336 4.086 1 95.94 104 ILE B C 1
ATOM 2240 O O . ILE B 1 104 ? 10.164 3.129 3.859 1 95.94 104 ILE B O 1
ATOM 2244 N N . PRO B 1 105 ? 10.992 5.215 3.881 1 95.06 105 PRO B N 1
ATOM 2245 C CA . PRO B 1 105 ? 12.289 4.711 3.428 1 95.06 105 PRO B CA 1
ATOM 2246 C C . PRO B 1 105 ? 12.992 3.855 4.48 1 95.06 105 PRO B C 1
ATOM 2248 O O . PRO B 1 105 ? 13.047 4.238 5.652 1 95.06 105 PRO B O 1
ATOM 2251 N N . ARG B 1 106 ? 13.453 2.734 4.039 1 91.69 106 ARG B N 1
ATOM 2252 C CA . ARG B 1 106 ? 13.977 1.756 4.992 1 91.69 106 ARG B CA 1
ATOM 2253 C C . ARG B 1 106 ? 15.484 1.592 4.84 1 91.69 106 ARG B C 1
ATOM 2255 O O . ARG B 1 106 ? 16 1.601 3.723 1 91.69 106 ARG B O 1
ATOM 2262 N N . LYS B 1 107 ? 16.141 1.504 6.008 1 91.44 107 LYS B N 1
ATOM 2263 C CA . LYS B 1 107 ? 17.547 1.155 6.094 1 91.44 107 LYS B CA 1
ATOM 2264 C C . LYS B 1 107 ? 17.75 -0.105 6.926 1 91.44 107 LYS B C 1
ATOM 2266 O O . LYS B 1 107 ? 16.922 -0.443 7.77 1 91.44 107 LYS B O 1
ATOM 2271 N N . PRO B 1 108 ? 18.906 -0.748 6.574 1 87.38 108 PRO B N 1
ATOM 2272 C CA . PRO B 1 108 ? 19.203 -1.895 7.441 1 87.38 108 PRO B CA 1
ATOM 2273 C C . PRO B 1 108 ? 19.203 -1.527 8.922 1 87.38 108 PRO B C 1
ATOM 2275 O O . PRO B 1 108 ? 19.734 -0.475 9.297 1 87.38 108 PRO B O 1
ATOM 2278 N N . ALA B 1 109 ? 18.5 -2.281 9.742 1 84.38 109 ALA B N 1
ATOM 2279 C CA . ALA B 1 109 ? 18.516 -2.174 11.195 1 84.38 109 ALA B CA 1
ATOM 2280 C C . ALA B 1 109 ? 17.859 -0.881 11.664 1 84.38 109 ALA B C 1
ATOM 2282 O O . ALA B 1 109 ? 18.234 -0.314 12.688 1 84.38 109 ALA B O 1
ATOM 2283 N N . ASP B 1 110 ? 17 -0.323 10.852 1 85.31 110 ASP B N 1
ATOM 2284 C CA . ASP B 1 110 ? 16.312 0.882 11.297 1 85.31 110 ASP B CA 1
ATOM 2285 C C . ASP B 1 110 ? 15.344 0.569 12.438 1 85.31 110 ASP B C 1
ATOM 2287 O O . ASP B 1 110 ? 14.898 1.473 13.148 1 85.31 110 ASP B O 1
ATOM 2291 N N . PHE B 1 111 ? 14.945 -0.672 12.57 1 79.56 111 PHE B N 1
ATOM 2292 C CA . PHE B 1 111 ? 14.172 -1.149 13.719 1 79.56 111 PHE B CA 1
ATOM 2293 C C . PHE B 1 111 ? 14.898 -2.297 14.414 1 79.56 111 PHE B C 1
ATOM 2295 O O . PHE B 1 111 ? 15.625 -3.059 13.773 1 79.56 111 PHE B O 1
ATOM 2302 N N . GLN B 1 112 ? 14.805 -2.23 15.719 1 73.69 112 GLN B N 1
ATOM 2303 C CA . GLN B 1 112 ? 15.43 -3.322 16.453 1 73.69 112 GLN B CA 1
ATOM 2304 C C . GLN B 1 112 ? 14.969 -4.68 15.93 1 73.69 112 GLN B C 1
ATOM 2306 O O . GLN B 1 112 ? 15.789 -5.551 15.641 1 73.69 112 GLN B O 1
ATOM 2311 N N . ASN B 1 113 ? 13.672 -4.762 15.961 1 70.81 113 ASN B N 1
ATOM 2312 C CA . ASN B 1 113 ? 13.047 -5.883 15.266 1 70.81 113 ASN B CA 1
ATOM 2313 C C . ASN B 1 113 ? 12.219 -5.414 14.078 1 70.81 113 ASN B C 1
ATOM 2315 O O . ASN B 1 113 ? 11.383 -4.516 14.203 1 70.81 113 ASN B O 1
ATOM 2319 N N . ASN B 1 114 ? 12.555 -5.832 12.969 1 62.69 114 ASN B N 1
ATOM 2320 C CA . ASN B 1 114 ? 11.906 -5.414 11.727 1 62.69 114 ASN B CA 1
ATOM 2321 C C . ASN B 1 114 ? 10.383 -5.387 11.883 1 62.69 114 ASN B C 1
ATOM 2323 O O . ASN B 1 114 ? 9.711 -4.543 11.281 1 62.69 114 ASN B O 1
ATOM 2327 N N . ASP B 1 115 ? 9.922 -6.27 12.781 1 62.09 115 ASP B N 1
ATOM 2328 C CA . ASP B 1 115 ? 8.477 -6.41 12.953 1 62.09 115 ASP B CA 1
ATOM 2329 C C . ASP B 1 115 ? 7.898 -5.227 13.734 1 62.09 115 ASP B C 1
ATOM 2331 O O . ASP B 1 115 ? 6.688 -5.004 13.727 1 62.09 115 ASP B O 1
ATOM 2335 N N . ASP B 1 116 ? 8.734 -4.43 14.195 1 77.12 116 ASP B N 1
ATOM 2336 C CA . ASP B 1 116 ? 8.281 -3.314 15.023 1 77.12 116 ASP B CA 1
ATOM 2337 C C . ASP B 1 116 ? 7.57 -2.258 14.18 1 77.12 116 ASP B C 1
ATOM 2339 O O . ASP B 1 116 ? 6.68 -1.564 14.672 1 77.12 116 ASP B O 1
ATOM 2343 N N . ILE B 1 117 ? 7.855 -2.188 12.906 1 79.5 117 ILE B N 1
ATOM 2344 C CA . ILE B 1 117 ? 7.285 -1.144 12.062 1 79.5 117 ILE B CA 1
ATOM 2345 C C . ILE B 1 117 ? 5.781 -1.367 11.914 1 79.5 117 ILE B C 1
ATOM 2347 O O . ILE B 1 117 ? 5.004 -0.41 11.898 1 79.5 117 ILE B O 1
ATOM 2351 N N . TYR B 1 118 ? 5.32 -2.502 11.922 1 77.12 118 TYR B N 1
ATOM 2352 C CA . TYR B 1 118 ? 3.916 -2.832 11.703 1 77.12 118 TYR B CA 1
ATOM 2353 C C . TYR B 1 118 ? 3.09 -2.541 12.953 1 77.12 118 TYR B C 1
ATOM 2355 O O . TYR B 1 118 ? 1.95 -2.076 12.852 1 77.12 118 TYR B O 1
ATOM 2363 N N . LYS B 1 119 ? 3.719 -2.816 14.016 1 79.5 119 LYS B N 1
ATOM 2364 C CA . LYS B 1 119 ? 3.074 -2.408 15.258 1 79.5 119 LYS B CA 1
ATOM 2365 C C . LYS B 1 119 ? 2.91 -0.892 15.32 1 79.5 119 LYS B C 1
ATOM 2367 O O . LYS B 1 119 ? 1.857 -0.392 15.727 1 79.5 119 LYS B O 1
ATOM 2372 N N . LYS B 1 120 ? 3.945 -0.265 14.898 1 87.5 120 LYS B N 1
ATOM 2373 C CA . LYS B 1 120 ? 3.908 1.194 14.906 1 87.5 120 LYS B CA 1
ATOM 2374 C C . LYS B 1 120 ? 2.873 1.719 13.906 1 87.5 120 LYS B C 1
ATOM 2376 O O . LYS B 1 120 ? 2.211 2.725 14.172 1 87.5 120 LYS B O 1
ATOM 2381 N N . LEU B 1 121 ? 2.713 1.021 12.82 1 89.06 121 LEU B N 1
ATOM 2382 C CA . LEU B 1 121 ? 1.715 1.414 11.828 1 89.06 121 LEU B CA 1
ATOM 2383 C C . LEU B 1 121 ? 0.303 1.217 12.367 1 89.06 121 LEU B C 1
ATOM 2385 O O . LEU B 1 121 ? -0.589 2.023 12.102 1 89.06 121 LEU B O 1
ATOM 2389 N N . GLU B 1 122 ? 0.124 0.182 13.133 1 83.25 122 GLU B N 1
ATOM 2390 C CA . GLU B 1 122 ? -1.178 -0.099 13.727 1 83.25 122 GLU B CA 1
ATOM 2391 C C . GLU B 1 122 ? -1.586 1.001 14.703 1 83.25 122 GLU B C 1
ATOM 2393 O O . GLU B 1 122 ? -2.764 1.35 14.797 1 83.25 122 GLU B O 1
ATOM 2398 N N . GLU B 1 123 ? -0.653 1.508 15.336 1 89.75 123 GLU B N 1
ATOM 2399 C CA . GLU B 1 123 ? -0.924 2.508 16.359 1 89.75 123 GLU B CA 1
ATOM 2400 C C . GLU B 1 123 ? -0.764 3.922 15.812 1 89.75 123 GLU B C 1
ATOM 2402 O O . GLU B 1 123 ? -0.918 4.898 16.547 1 89.75 123 GLU B O 1
ATOM 2407 N N . TYR B 1 124 ? -0.465 4.012 14.617 1 94.25 124 TYR B N 1
ATOM 2408 C CA . TYR B 1 124 ? -0.011 5.277 14.047 1 94.25 124 TYR B CA 1
ATOM 2409 C C . TYR B 1 124 ? -1.08 6.352 14.188 1 94.25 124 TYR B C 1
ATOM 2411 O O . TYR B 1 124 ? -0.787 7.48 14.594 1 94.25 124 TYR B O 1
ATOM 2419 N N . ASP B 1 125 ? -2.35 6.035 13.875 1 95.81 125 ASP B N 1
ATOM 2420 C CA . ASP B 1 125 ? -3.412 7.035 13.906 1 95.81 125 ASP B CA 1
ATOM 2421 C C . ASP B 1 125 ? -3.568 7.633 15.297 1 95.81 125 ASP B C 1
ATOM 2423 O O . ASP B 1 125 ? -3.664 8.852 15.453 1 95.81 125 ASP B O 1
ATOM 2427 N N . ALA B 1 126 ? -3.58 6.754 16.234 1 95.38 126 ALA B N 1
ATOM 2428 C CA . ALA B 1 126 ? -3.721 7.211 17.609 1 95.38 126 ALA B CA 1
ATOM 2429 C C . ALA B 1 126 ? -2.537 8.086 18.016 1 95.38 126 ALA B C 1
ATOM 2431 O O . ALA B 1 126 ? -2.721 9.133 18.641 1 95.38 126 ALA B O 1
ATOM 2432 N N . GLU B 1 127 ? -1.397 7.645 17.703 1 95.81 127 GLU B N 1
ATOM 2433 C CA . GLU B 1 127 ? -0.189 8.391 18.031 1 95.81 127 GLU B CA 1
ATOM 2434 C C . GLU B 1 127 ? -0.162 9.742 17.328 1 95.81 127 GLU B C 1
ATOM 2436 O O . GLU B 1 127 ? 0.21 10.758 17.922 1 95.81 127 GLU B O 1
ATOM 2441 N N . PHE B 1 128 ? -0.488 9.742 16.078 1 96.25 128 PHE B N 1
ATOM 2442 C CA . PHE B 1 128 ? -0.518 10.977 15.312 1 96.25 128 PHE B CA 1
ATOM 2443 C C . PHE B 1 128 ? -1.459 11.992 15.953 1 96.25 128 PHE B C 1
ATOM 2445 O O . PHE B 1 128 ? -1.085 13.148 16.156 1 96.25 128 PHE B O 1
ATOM 2452 N N . THR B 1 129 ? -2.676 11.562 16.25 1 95.38 129 THR B N 1
ATOM 2453 C CA . THR B 1 129 ? -3.684 12.445 16.844 1 95.38 129 THR B CA 1
ATOM 2454 C C . THR B 1 129 ? -3.209 13 18.172 1 95.38 129 THR B C 1
ATOM 2456 O O . THR B 1 129 ? -3.33 14.203 18.438 1 95.38 129 THR B O 1
ATOM 2459 N N . LYS B 1 130 ? -2.68 12.18 18.984 1 94.12 130 LYS B N 1
ATOM 2460 C CA . LYS B 1 130 ? -2.186 12.586 20.297 1 94.12 130 LYS B CA 1
ATOM 2461 C C . LYS B 1 130 ? -1.073 13.625 20.172 1 94.12 130 LYS B C 1
ATOM 2463 O O . LYS B 1 130 ? -1.134 14.688 20.781 1 94.12 130 LYS B O 1
ATOM 2468 N N . LYS B 1 131 ? -0.072 13.336 19.391 1 91.75 131 LYS B N 1
ATOM 2469 C CA . LYS B 1 131 ? 1.073 14.227 19.234 1 91.75 131 LYS B CA 1
ATOM 2470 C C . LYS B 1 131 ? 0.658 15.547 18.578 1 91.75 131 LYS B C 1
ATOM 2472 O O . LYS B 1 131 ? 1.155 16.609 18.953 1 91.75 131 LYS B O 1
ATOM 2477 N N . PHE B 1 132 ? -0.19 15.445 17.625 1 92 132 PHE B N 1
ATOM 2478 C CA . PHE B 1 132 ? -0.654 16.656 16.969 1 92 132 PHE B CA 1
ATOM 2479 C C . PHE B 1 132 ? -1.363 17.578 17.953 1 92 132 PHE B C 1
ATOM 2481 O O . PHE B 1 132 ? -1.085 18.781 18 1 92 132 PHE B O 1
ATOM 2488 N N . LYS B 1 133 ? -2.264 17.031 18.734 1 87.81 133 LYS B N 1
ATOM 2489 C CA . LYS B 1 133 ? -3.018 17.812 19.703 1 87.81 133 LYS B CA 1
ATOM 2490 C C . LYS B 1 133 ? -2.088 18.453 20.734 1 87.81 133 LYS B C 1
ATOM 2492 O O . LYS B 1 133 ? -2.283 19.594 21.141 1 87.81 133 LYS B O 1
ATOM 2497 N N . TRP B 1 134 ? -1.149 17.719 21.109 1 85 134 TRP B N 1
ATOM 2498 C CA . TRP B 1 134 ? -0.203 18.219 22.094 1 85 134 TRP B CA 1
ATOM 2499 C C . TRP B 1 134 ? 0.716 19.281 21.5 1 85 134 TRP B C 1
ATOM 2501 O O . TRP B 1 134 ? 1.03 20.281 22.156 1 85 134 TRP B O 1
ATOM 2511 N N . GLY B 1 135 ? 1.148 19.078 20.297 1 78.81 135 GLY B N 1
ATOM 2512 C CA . GLY B 1 135 ? 2.145 19.938 19.672 1 78.81 135 GLY B CA 1
ATOM 2513 C C . GLY B 1 135 ? 1.543 21.156 19 1 78.81 135 GLY B C 1
ATOM 2514 O O . GLY B 1 135 ? 2.168 22.219 18.969 1 78.81 135 GLY B O 1
ATOM 2515 N N . PHE B 1 136 ? 0.421 20.984 18.5 1 74.81 136 PHE B N 1
ATOM 2516 C CA . PHE B 1 136 ? -0.065 22.047 17.625 1 74.81 136 PHE B CA 1
ATOM 2517 C C . PHE B 1 136 ? -1.302 22.719 18.219 1 74.81 136 PHE B C 1
ATOM 2519 O O . PHE B 1 136 ? -1.624 23.859 17.875 1 74.81 136 PHE B O 1
ATOM 2526 N N . THR B 1 137 ? -2.137 22.047 18.875 1 63.09 137 THR B N 1
ATOM 2527 C CA . THR B 1 137 ? -3.354 22.672 19.375 1 63.09 137 THR B CA 1
ATOM 2528 C C . THR B 1 137 ? -3.115 23.266 20.75 1 63.09 137 THR B C 1
ATOM 2530 O O . THR B 1 137 ? -3.779 24.234 21.141 1 63.09 137 THR B O 1
ATOM 2533 N N . GLN B 1 138 ? -2.445 22.5 21.562 1 57.97 138 GLN B N 1
ATOM 2534 C CA . GLN B 1 138 ? -2.285 23.141 22.875 1 57.97 138 GLN B CA 1
ATOM 2535 C C . GLN B 1 138 ? -1.458 24.422 22.766 1 57.97 138 GLN B C 1
ATOM 2537 O O . GLN B 1 138 ? -0.645 24.562 21.844 1 57.97 138 GLN B O 1
ATOM 2542 N N . ALA B 1 139 ? -1.96 25.547 23.562 1 49.81 139 ALA B N 1
ATOM 2543 C CA . ALA B 1 139 ? -1.548 26.922 23.859 1 49.81 139 ALA B CA 1
ATOM 2544 C C . ALA B 1 139 ? -0.027 27.047 23.906 1 49.81 139 ALA B C 1
ATOM 2546 O O . ALA B 1 139 ? 0.511 28.078 24.328 1 49.81 139 ALA B O 1
ATOM 2547 N N . ASN B 1 140 ? 0.685 25.953 23.484 1 51.25 140 ASN B N 1
ATOM 2548 C CA . ASN B 1 140 ? 2.076 26.141 23.891 1 51.25 140 ASN B CA 1
ATOM 2549 C C . ASN B 1 140 ? 2.807 27.109 22.953 1 51.25 140 ASN B C 1
ATOM 2551 O O . ASN B 1 140 ? 2.578 27.094 21.734 1 51.25 140 ASN B O 1
ATOM 2555 N N . SER B 1 141 ? 3.141 28.234 23.391 1 50.94 141 SER B N 1
ATOM 2556 C CA . SER B 1 141 ? 4.055 29.281 22.938 1 50.94 141 SER B CA 1
ATOM 2557 C C . SER B 1 141 ? 5.086 28.719 21.969 1 50.94 141 SER B C 1
ATOM 2559 O O . SER B 1 141 ? 5.57 29.438 21.078 1 50.94 141 SER B O 1
ATOM 2561 N N . SER B 1 142 ? 5.371 27.328 22.047 1 57.75 142 SER B N 1
ATOM 2562 C CA . SER B 1 142 ? 6.457 26.688 21.312 1 57.75 142 SER B CA 1
ATOM 2563 C C . SER B 1 142 ? 5.992 26.203 19.938 1 57.75 142 SER B C 1
ATOM 2565 O O . SER B 1 142 ? 6.773 25.656 19.172 1 57.75 142 SER B O 1
ATOM 2567 N N . LEU B 1 143 ? 4.746 26.531 19.609 1 66.81 143 LEU B N 1
ATOM 2568 C CA . LEU B 1 143 ? 4.141 26.125 18.344 1 66.81 143 LEU B CA 1
ATOM 2569 C C . LEU B 1 143 ? 4.871 26.766 17.172 1 66.81 143 LEU B C 1
ATOM 2571 O O . LEU B 1 143 ? 5.148 26.094 16.172 1 66.81 143 LEU B O 1
ATOM 2575 N N . ASN B 1 144 ? 5.137 27.984 17.453 1 69.06 144 ASN B N 1
ATOM 2576 C CA . ASN B 1 144 ? 5.82 28.688 16.375 1 69.06 144 ASN B CA 1
ATOM 2577 C C . ASN B 1 144 ? 7.176 28.062 16.047 1 69.06 144 ASN B C 1
ATOM 2579 O O . ASN B 1 144 ? 7.551 27.938 14.891 1 69.06 144 ASN B O 1
ATOM 2583 N N . GLY B 1 145 ? 7.789 27.719 17.141 1 75.25 145 GLY B N 1
ATOM 2584 C CA . GLY B 1 145 ? 9.086 27.094 16.938 1 75.25 145 GLY B CA 1
ATOM 2585 C C . GLY B 1 145 ? 8.992 25.75 16.234 1 75.25 145 GLY B C 1
ATOM 2586 O O . GLY B 1 145 ? 9.758 25.469 15.312 1 75.25 145 GLY B O 1
ATOM 2587 N N . VAL B 1 146 ? 8.023 25 16.609 1 77.06 146 VAL B N 1
ATOM 2588 C CA . VAL B 1 146 ? 7.828 23.688 16.016 1 77.06 146 VAL B CA 1
ATOM 2589 C C . VAL B 1 146 ? 7.449 23.828 14.547 1 77.06 146 VAL B C 1
ATOM 2591 O O . VAL B 1 146 ? 7.973 23.109 13.695 1 77.06 146 VAL B O 1
ATOM 2594 N N . LEU B 1 147 ? 6.66 24.781 14.25 1 83.56 147 LEU B N 1
ATOM 2595 C CA . LEU B 1 147 ? 6.195 25 12.883 1 83.56 147 LEU B CA 1
ATOM 2596 C C . LEU B 1 147 ? 7.332 25.484 11.992 1 83.56 147 LEU B C 1
ATOM 2598 O O . LEU B 1 147 ? 7.398 25.141 10.812 1 83.56 147 LEU B O 1
ATOM 2602 N N . GLU B 1 148 ? 8.156 26.219 12.672 1 85.5 148 GLU B N 1
ATOM 2603 C CA . GLU B 1 148 ? 9.305 26.703 11.914 1 85.5 148 GLU B CA 1
ATOM 2604 C C . GLU B 1 148 ? 10.25 25.562 11.562 1 85.5 148 GLU B C 1
ATOM 2606 O O . GLU B 1 148 ? 10.797 25.516 10.453 1 85.5 148 GLU B O 1
ATOM 2611 N N . ILE B 1 149 ? 10.484 24.766 12.5 1 86 149 ILE B N 1
ATOM 2612 C CA . ILE B 1 149 ? 11.344 23.609 12.273 1 86 149 ILE B CA 1
ATOM 2613 C C . ILE B 1 149 ? 10.742 22.734 11.172 1 86 149 ILE B C 1
ATOM 2615 O O . ILE B 1 149 ? 11.445 22.312 10.25 1 86 149 ILE B O 1
ATOM 2619 N N . GLU B 1 150 ? 9.477 22.516 11.242 1 86.19 150 GLU B N 1
ATOM 2620 C CA . GLU B 1 150 ? 8.789 21.719 10.242 1 86.19 150 GLU B CA 1
ATOM 2621 C C . GLU B 1 150 ? 8.859 22.375 8.867 1 86.19 150 GLU B C 1
ATOM 2623 O O . GLU B 1 150 ? 9.086 21.703 7.859 1 86.19 150 GLU B O 1
ATOM 2628 N N . ALA B 1 151 ? 8.68 23.656 8.891 1 90.75 151 ALA B N 1
ATOM 2629 C CA . ALA B 1 151 ? 8.719 24.391 7.641 1 90.75 151 ALA B CA 1
ATOM 2630 C C . ALA B 1 151 ? 10.086 24.281 6.977 1 90.75 151 ALA B C 1
ATOM 2632 O O . ALA B 1 151 ? 10.18 24.141 5.758 1 90.75 151 ALA B O 1
ATOM 2633 N N . ASN B 1 152 ? 11.07 24.359 7.801 1 92.5 152 ASN B N 1
ATOM 2634 C CA . ASN B 1 152 ? 12.422 24.266 7.27 1 92.5 152 ASN B CA 1
ATOM 2635 C C . ASN B 1 152 ? 12.703 22.875 6.695 1 92.5 152 ASN B C 1
ATOM 2637 O O . ASN B 1 152 ? 13.352 22.75 5.648 1 92.5 152 ASN B O 1
ATOM 2641 N N . GLU B 1 153 ? 12.273 21.891 7.367 1 91.5 153 GLU B N 1
ATOM 2642 C CA . GLU B 1 153 ? 12.438 20.531 6.863 1 91.5 153 GLU B CA 1
ATOM 2643 C C . GLU B 1 153 ? 11.695 20.328 5.543 1 91.5 153 GLU B C 1
ATOM 2645 O O . GLU B 1 153 ? 12.234 19.75 4.605 1 91.5 153 GLU B O 1
ATOM 2650 N N . CYS B 1 154 ? 10.555 20.844 5.441 1 93.06 154 CYS B N 1
ATOM 2651 C CA . CYS B 1 154 ? 9.766 20.75 4.223 1 93.06 154 CYS B CA 1
ATOM 2652 C C . CYS B 1 154 ? 10.445 21.469 3.066 1 93.06 154 CYS B C 1
ATOM 2654 O O . CYS B 1 154 ? 10.469 20.953 1.943 1 93.06 154 CYS B O 1
ATOM 2656 N N . LYS B 1 155 ? 10.945 22.578 3.424 1 92.75 155 LYS B N 1
ATOM 2657 C CA . LYS B 1 155 ? 11.648 23.344 2.395 1 92.75 155 LYS B CA 1
ATOM 2658 C C . LYS B 1 155 ? 12.844 22.578 1.858 1 92.75 155 LYS B C 1
ATOM 2660 O O . LYS B 1 155 ? 13.109 22.578 0.654 1 92.75 155 LYS B O 1
ATOM 2665 N N . LYS B 1 156 ? 13.531 21.969 2.756 1 93.44 156 LYS B N 1
ATOM 2666 C CA . LYS B 1 156 ? 14.688 21.156 2.361 1 93.44 156 LYS B CA 1
ATOM 2667 C C . LYS B 1 156 ? 14.266 20.016 1.436 1 93.44 156 LYS B C 1
ATOM 2669 O O . LYS B 1 156 ? 14.883 19.797 0.392 1 93.44 156 LYS B O 1
ATOM 2674 N N . TYR B 1 157 ? 13.156 19.312 1.747 1 92.38 157 TYR B N 1
ATOM 2675 C CA . TYR B 1 157 ? 12.648 18.219 0.935 1 92.38 157 TYR B CA 1
ATOM 2676 C C . TYR B 1 157 ? 12.18 18.719 -0.427 1 92.38 157 TYR B C 1
ATOM 2678 O O . TYR B 1 157 ? 12.508 18.125 -1.458 1 92.38 157 TYR B O 1
ATOM 2686 N N . ALA B 1 158 ? 11.516 19.812 -0.356 1 92.31 158 ALA B N 1
ATOM 2687 C CA . ALA B 1 158 ? 10.961 20.359 -1.588 1 92.31 158 ALA B CA 1
ATOM 2688 C C . ALA B 1 158 ? 12.062 20.766 -2.559 1 92.31 158 ALA B C 1
ATOM 2690 O O . ALA B 1 158 ? 11.977 20.5 -3.758 1 92.31 158 ALA B O 1
ATOM 2691 N N . THR B 1 159 ? 13.086 21.391 -2.006 1 93.62 159 THR B N 1
ATOM 2692 C CA . THR B 1 159 ? 14.211 21.828 -2.824 1 93.62 159 THR B CA 1
ATOM 2693 C C . THR B 1 159 ? 14.938 20.625 -3.428 1 93.62 159 THR B C 1
ATOM 2695 O O . THR B 1 159 ? 15.25 20.625 -4.621 1 93.62 159 THR B O 1
ATOM 2698 N N . PHE B 1 160 ? 15.195 19.688 -2.631 1 94 160 PHE B N 1
ATOM 2699 C CA . PHE B 1 160 ? 15.859 18.469 -3.115 1 94 160 PHE B CA 1
ATOM 2700 C C . PHE B 1 160 ? 15.039 17.812 -4.219 1 94 160 PHE B C 1
ATOM 2702 O O . PHE B 1 160 ? 15.578 17.422 -5.254 1 94 160 PHE B O 1
ATOM 2709 N N . LEU B 1 161 ? 13.734 17.672 -4.012 1 91.94 161 LEU B N 1
ATOM 2710 C CA . LEU B 1 161 ? 12.867 16.953 -4.941 1 91.94 161 LEU B CA 1
ATOM 2711 C C . LEU B 1 161 ? 12.75 17.703 -6.266 1 91.94 161 LEU B C 1
ATOM 2713 O O . LEU B 1 161 ? 12.617 17.094 -7.324 1 91.94 161 LEU B O 1
ATOM 2717 N N . GLU B 1 162 ? 12.781 19.016 -6.16 1 92.19 162 GLU B N 1
ATOM 2718 C CA . GLU B 1 162 ? 12.773 19.812 -7.387 1 92.19 162 GLU B CA 1
ATOM 2719 C C . GLU B 1 162 ? 14.016 19.531 -8.227 1 92.19 162 GLU B C 1
ATOM 2721 O O . GLU B 1 162 ? 13.922 19.359 -9.445 1 92.19 162 GLU B O 1
ATOM 2726 N N . THR B 1 163 ? 15.156 19.5 -7.582 1 93.69 163 THR B N 1
ATOM 2727 C CA . THR B 1 163 ? 16.406 19.188 -8.273 1 93.69 163 THR B CA 1
ATOM 2728 C C . THR B 1 163 ? 16.375 17.75 -8.812 1 93.69 163 THR B C 1
ATOM 2730 O O . THR B 1 163 ? 16.766 17.516 -9.953 1 93.69 163 THR B O 1
ATOM 2733 N N . PHE B 1 164 ? 15.867 16.922 -7.973 1 92.94 164 PHE B N 1
ATOM 2734 C CA . PHE B 1 164 ? 15.781 15.508 -8.344 1 92.94 164 PHE B CA 1
ATOM 2735 C C . PHE B 1 164 ? 14.891 15.328 -9.562 1 92.94 164 PHE B C 1
ATOM 2737 O O . PHE B 1 164 ? 15.219 14.547 -10.469 1 92.94 164 PHE B O 1
ATOM 2744 N N . GLN B 1 165 ? 13.781 15.992 -9.586 1 90.44 165 GLN B N 1
ATOM 2745 C CA . GLN B 1 165 ? 12.859 15.914 -10.711 1 90.44 165 GLN B CA 1
ATOM 2746 C C . GLN B 1 165 ? 13.523 16.375 -12 1 90.44 165 GLN B C 1
ATOM 2748 O O . GLN B 1 165 ? 13.32 15.773 -13.062 1 90.44 165 GLN B O 1
ATOM 2753 N N . ARG B 1 166 ? 14.375 17.422 -11.977 1 92.69 166 ARG B N 1
ATOM 2754 C CA . ARG B 1 166 ? 15.086 17.938 -13.141 1 92.69 166 ARG B CA 1
ATOM 2755 C C . ARG B 1 166 ? 16.109 16.922 -13.641 1 92.69 166 ARG B C 1
ATOM 2757 O O . ARG B 1 166 ? 16.234 16.703 -14.852 1 92.69 166 ARG B O 1
ATOM 2764 N N . GLU B 1 167 ? 16.703 16.297 -12.719 1 90.38 167 GLU B N 1
ATOM 2765 C CA . GLU B 1 167 ? 17.703 15.289 -13.07 1 90.38 167 GLU B CA 1
ATOM 2766 C C . GLU B 1 167 ? 17.047 14.094 -13.758 1 90.38 167 GLU B C 1
ATOM 2768 O O . GLU B 1 167 ? 17.594 13.547 -14.719 1 90.38 167 GLU B O 1
ATOM 2773 N N . GLU B 1 168 ? 15.906 13.672 -13.25 1 87.31 168 GLU B N 1
ATOM 2774 C CA . GLU B 1 168 ? 15.195 12.531 -13.805 1 87.31 168 GLU B CA 1
ATOM 2775 C C . GLU B 1 168 ? 14.664 12.836 -15.203 1 87.31 168 GLU B C 1
ATOM 2777 O O . GLU B 1 168 ? 14.609 11.953 -16.062 1 87.31 168 GLU B O 1
ATOM 2782 N N . ALA B 1 169 ? 14.203 14.031 -15.398 1 86.12 169 ALA B N 1
ATOM 2783 C CA . ALA B 1 169 ? 13.68 14.461 -16.688 1 86.12 169 ALA B CA 1
ATOM 2784 C C . ALA B 1 169 ? 14.781 14.484 -17.75 1 86.12 16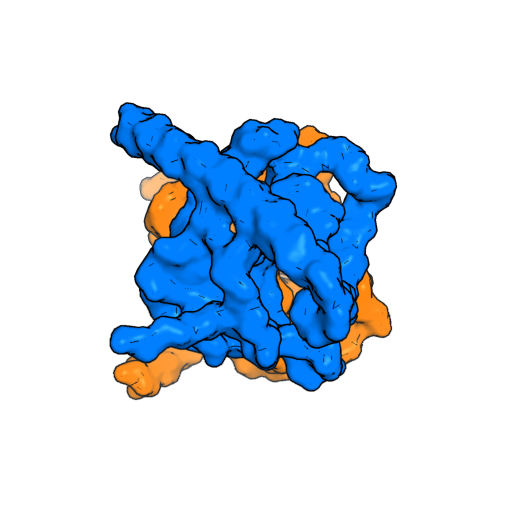9 ALA B C 1
ATOM 2786 O O . ALA B 1 169 ? 14.523 14.219 -18.922 1 86.12 169 ALA B O 1
ATOM 2787 N N . GLU B 1 170 ? 15.914 14.758 -17.359 1 85.38 170 GLU B N 1
ATOM 2788 C CA . GLU B 1 170 ? 17.047 14.82 -18.281 1 85.38 170 GLU B CA 1
ATOM 2789 C C . GLU B 1 170 ? 17.516 13.43 -18.688 1 85.38 170 GLU B C 1
ATOM 2791 O O . GLU B 1 170 ? 18.109 13.25 -19.75 1 85.38 170 GLU B O 1
ATOM 2796 N N . LYS B 1 171 ? 17.25 12.359 -17.875 1 77.94 171 LYS B N 1
ATOM 2797 C CA . LYS B 1 171 ? 17.641 10.984 -18.172 1 77.94 171 LYS B CA 1
ATOM 2798 C C . LYS B 1 171 ? 16.625 10.312 -19.094 1 77.94 171 LYS B C 1
ATOM 2800 O O . LYS B 1 171 ? 16.953 9.32 -19.75 1 77.94 171 LYS B O 1
ATOM 2805 N N . SER B 1 172 ? 15.414 10.617 -19.078 1 65.88 172 SER B N 1
ATOM 2806 C CA . SER B 1 172 ? 14.383 10.023 -19.906 1 65.88 172 SER B CA 1
ATOM 2807 C C . SER B 1 172 ? 14.422 10.57 -21.328 1 65.88 172 SER B C 1
ATOM 2809 O O . SER B 1 172 ? 14.148 9.852 -22.297 1 65.88 172 SER B O 1
#

InterPro domains:
  IPR011146 HIT-like domain [PF01230] (34-108)
  IPR011146 HIT-like domain [PS51084] (4-113)
  IPR036265 HIT-like superfamily [G3DSA:3.30.428.10] (1-134)
  IPR036265 HIT-like superfamily [SSF54197] (15-124)
  IPR051884 Bis(5'-adenosyl)-triphosphatase activity regulators [PTHR46243] (5-156)